Protein AF-A0A9P1GRC1-F1 (afdb_monomer_lite)

Organism: NCBI:txid2562237

Radius of gyration: 24.46 Å; chains: 1; bounding box: 64×56×87 Å

Foldseek 3Di:
DDQPDDDVVLVVLLLVLVVVVPDDDDVSVVVVVVVVVVVVVVVVPDDDPDPDPDDDPDDPDDPPDAQFKWKAFVLGPFIDGAQDLAWDWDDDQWKTKTKHKYFQSPVDVVCLVVVVGRCSVPPRPDLFGMKMKIKIFTPHQDPFFKWWDWWDPDLDDADPVLVVVVVSVVVSVCVPQPDWDFDSWDHPVPDDPPDFTFTGDTIGHLLLFQFKAKAFVVGDDDRSDDCPPGGDGCSVDVVVSVVVVVVCSVPPDNRIMMMTMDGPCRSQADQQQQWGPPSDVPDTHHVVNNVCAFWMKTWIWDFPDDDPDPGPGPVRTDTPTIMTMHTNNRHHDPVVVCVNHNDDPPPPPPPPPPPPPPPPPDDDDDDDDDDDD

InterPro domains:
  IPR013897 Domain of unknown function at the cortex 1 [PF08588] (83-307)

Sequence (373 aa):
MSEKGTSPLFLTLLILVIFVVLGSSYFGLAALVLVLAYQWSSSQKGSVQTKSQQQSKASVHPQGYQDPLRWSFLPSNGVQRANTLESTKYENDLCELKCLAMHRPTHELWREASSDYPYAWHLHGRKRLWEIRVQMRLKQVPSSKLYFGIELPDCEAASTTARQMKAVLIRAIQGVIGDFYYSDGEDPAEVTPGEEVEPSTFVMPLWTFDQFVVSEVGEEPEITGDLSNVGMRRSDGLKAYVKELQKCVEHFSKDKVYTFCIWGVSQFLDCIRWEARGIFPGMAVNFSRFGLKPPLNIAIYEMPGDHPDARHLRSRKRYYLNVAMWSTLQPPEKKKLEELIGPQEVAPETRPRHTLRSMDVFACCSGLTTAYL

Secondary structure (DSSP, 8-state):
-----S-HHHHHHHHHHHHHHT--SSHHHHHHHHHHHHHHHHHHS---------------PPTT---SEEEEESS----EESS-SSPEEEE-SSEEEEEEEEE--TT-HHHHHHT-STTHHHHTTSS-SEEEEEEEEESS--SS-EEEEEEESS-----HHHHHHHHHHHHHHHHHH-S-EEE----TTTSPTTSPPPPEEEEEEGGGSSEEEEEETT-PPPTTS--TTSSEEGGG-HHHHHHHHHHHHHT--TTEEEEEEE-TTTTTEETTTTEEEEEETTEEEEGGGGT-PSPEEEEEEE--SS-S-----GGG-EEEEEEEEEETTBPPPHHHHHHHH--------------------------------

pLDDT: mean 81.52, std 21.43, range [27.11, 98.75]

Structure (mmCIF, N/CA/C/O backbone):
data_AF-A0A9P1GRC1-F1
#
_entry.id   AF-A0A9P1GRC1-F1
#
loop_
_atom_site.group_PDB
_atom_site.id
_atom_site.type_symbol
_atom_site.label_atom_id
_atom_site.label_alt_id
_atom_site.label_comp_id
_atom_site.label_asym_id
_atom_site.label_entity_id
_atom_site.label_seq_id
_atom_site.pdbx_PDB_ins_code
_atom_site.Cartn_x
_atom_site.Cartn_y
_atom_site.Cartn_z
_atom_site.occupancy
_atom_site.B_iso_or_equiv
_atom_site.auth_seq_id
_atom_site.auth_comp_id
_atom_site.auth_asym_id
_atom_site.auth_atom_id
_atom_site.pdbx_PDB_model_num
ATOM 1 N N . MET A 1 1 ? -13.440 -20.538 -18.440 1.00 33.59 1 MET A N 1
ATOM 2 C CA . MET A 1 1 ? -14.257 -19.436 -17.893 1.00 33.59 1 MET A CA 1
ATOM 3 C C . MET A 1 1 ? -13.604 -18.133 -18.313 1.00 33.59 1 MET A C 1
ATOM 5 O O . MET A 1 1 ? -12.459 -17.901 -17.961 1.00 33.59 1 MET A O 1
ATOM 9 N N . SER A 1 2 ? -14.275 -17.377 -19.181 1.00 27.11 2 SER A N 1
ATOM 10 C CA . SER A 1 2 ? -13.799 -16.099 -19.718 1.00 27.11 2 SER A CA 1
ATOM 11 C C . SER A 1 2 ? -13.900 -15.035 -18.620 1.00 27.11 2 SER A C 1
ATOM 13 O O . SER A 1 2 ? -14.997 -14.791 -18.119 1.00 27.11 2 SER A O 1
ATOM 15 N N . GLU A 1 3 ? -12.763 -14.459 -18.211 1.00 34.81 3 GLU A N 1
ATOM 16 C CA . GLU A 1 3 ? -12.713 -13.269 -17.352 1.00 34.81 3 GLU A CA 1
ATOM 17 C C . GLU A 1 3 ? -13.455 -12.138 -18.081 1.00 34.81 3 GLU A C 1
ATOM 19 O O . GLU A 1 3 ? -12.939 -11.536 -19.025 1.00 34.81 3 GLU A O 1
ATOM 24 N N . LYS A 1 4 ? -14.705 -11.870 -17.684 1.00 32.75 4 LYS A N 1
ATOM 25 C CA . LYS A 1 4 ? -15.416 -10.671 -18.127 1.00 32.75 4 LYS A CA 1
ATOM 26 C C . LYS A 1 4 ? -14.689 -9.476 -17.522 1.00 32.75 4 LYS A C 1
ATOM 28 O O . LYS A 1 4 ? -14.609 -9.333 -16.306 1.00 32.75 4 LYS A O 1
ATOM 33 N N . GLY A 1 5 ? -14.095 -8.688 -18.414 1.00 36.50 5 GLY A N 1
ATOM 34 C CA . GLY A 1 5 ? -13.235 -7.565 -18.090 1.00 36.50 5 GLY A CA 1
ATOM 35 C C . GLY A 1 5 ? -13.899 -6.535 -17.184 1.00 36.50 5 GLY A C 1
ATOM 36 O O . GLY A 1 5 ? -15.121 -6.406 -17.119 1.00 36.50 5 GLY A O 1
ATOM 37 N N . THR A 1 6 ? -13.042 -5.773 -16.510 1.00 42.09 6 THR A N 1
ATOM 38 C CA . THR A 1 6 ? -13.384 -4.532 -15.814 1.00 42.09 6 THR A CA 1
ATOM 39 C C . THR A 1 6 ? -14.417 -3.729 -16.595 1.00 42.09 6 THR A C 1
ATOM 41 O O . THR A 1 6 ? -14.238 -3.502 -17.793 1.00 42.09 6 THR A O 1
ATOM 44 N N . SER A 1 7 ? -15.473 -3.303 -15.899 1.00 38.50 7 SER A N 1
ATOM 45 C CA . SER A 1 7 ? -16.579 -2.531 -16.462 1.00 38.50 7 SER A CA 1
ATOM 46 C C . SER A 1 7 ? -16.062 -1.418 -17.390 1.00 38.50 7 SER A C 1
ATOM 48 O O . SER A 1 7 ? -15.288 -0.568 -16.930 1.00 38.50 7 SER A O 1
ATOM 50 N N . PRO A 1 8 ? -16.482 -1.381 -18.671 1.00 41.44 8 PRO A N 1
ATOM 51 C CA . PRO A 1 8 ? -16.077 -0.343 -19.618 1.00 41.44 8 PRO A CA 1
ATOM 52 C C . PRO A 1 8 ? -16.425 1.068 -19.125 1.00 41.44 8 PRO A C 1
ATOM 54 O O . PRO A 1 8 ? -15.817 2.031 -19.580 1.00 41.44 8 PRO A O 1
ATOM 57 N N . LEU A 1 9 ? -17.320 1.210 -18.142 1.00 41.19 9 LEU A N 1
ATOM 58 C CA . LEU A 1 9 ? -17.678 2.493 -17.536 1.00 41.19 9 LEU A CA 1
ATOM 59 C C . LEU A 1 9 ? -16.499 3.201 -16.856 1.00 41.19 9 LEU A C 1
ATOM 61 O O . LEU A 1 9 ? -16.417 4.415 -16.961 1.00 41.19 9 LEU A O 1
ATOM 65 N N . PHE A 1 10 ? -15.559 2.488 -16.223 1.00 42.97 10 PHE A N 1
ATOM 66 C CA . PHE A 1 10 ? -14.444 3.140 -15.513 1.00 42.97 10 PHE A CA 1
ATOM 67 C C . PHE A 1 10 ? -13.446 3.779 -16.491 1.00 42.97 10 PHE A C 1
ATOM 69 O O . PHE A 1 10 ? -13.003 4.910 -16.308 1.00 42.97 10 PHE A O 1
ATOM 76 N N . LEU A 1 11 ? -13.139 3.066 -17.578 1.00 41.91 11 LEU A N 1
ATOM 77 C CA . LEU A 1 11 ? -12.272 3.559 -18.647 1.00 41.91 11 LEU A CA 1
ATOM 78 C C . LEU A 1 11 ? -12.970 4.657 -19.460 1.00 41.91 11 LEU A C 1
ATOM 80 O O . LEU A 1 11 ? -12.342 5.646 -19.819 1.00 41.91 11 LEU A O 1
ATOM 84 N N . THR A 1 12 ? -14.279 4.519 -19.682 1.00 44.06 12 THR A N 1
ATOM 85 C CA . THR A 1 12 ? -15.101 5.534 -20.354 1.00 44.06 12 THR A CA 1
ATOM 86 C C . THR A 1 12 ? -15.181 6.816 -19.530 1.00 44.06 12 THR A C 1
ATOM 88 O O . THR A 1 12 ? -15.067 7.888 -20.108 1.00 44.06 12 THR A O 1
ATOM 91 N N . LEU A 1 13 ? -15.295 6.732 -18.199 1.00 43.66 13 LEU A N 1
ATOM 92 C CA . LEU A 1 13 ? -15.334 7.904 -17.320 1.00 43.66 13 LEU A CA 1
ATOM 93 C C . LEU A 1 13 ? -13.970 8.605 -17.238 1.00 43.66 13 LEU A C 1
ATOM 95 O O . LEU A 1 13 ? -13.913 9.826 -17.322 1.00 43.66 13 LEU A O 1
ATOM 99 N N . LEU A 1 14 ? -12.868 7.850 -17.162 1.00 43.97 14 LEU A N 1
ATOM 100 C CA . LEU A 1 14 ? -11.511 8.410 -17.194 1.00 43.97 14 LEU A CA 1
ATOM 101 C C . LEU A 1 14 ? -11.225 9.118 -18.532 1.00 43.97 14 LEU A C 1
ATOM 103 O O . LEU A 1 14 ? -10.686 10.222 -18.549 1.00 43.97 14 LEU A O 1
ATOM 107 N N . ILE A 1 15 ? -11.655 8.520 -19.649 1.00 47.81 15 ILE A N 1
ATOM 108 C CA . ILE A 1 15 ? -11.568 9.112 -20.992 1.00 47.81 15 ILE A CA 1
ATOM 109 C C . ILE A 1 15 ? -12.466 10.357 -21.102 1.00 47.81 15 ILE A C 1
ATOM 111 O O . ILE A 1 15 ? -12.021 11.374 -21.629 1.00 47.81 15 ILE A O 1
ATOM 115 N N . LEU A 1 16 ? -13.689 10.331 -20.562 1.00 44.97 16 LEU A N 1
ATOM 116 C CA . LEU A 1 16 ? -14.598 11.487 -20.542 1.00 44.97 16 LEU A CA 1
ATOM 117 C C . LEU A 1 16 ? -14.031 12.660 -19.737 1.00 44.97 16 LEU A C 1
ATOM 119 O O . LEU A 1 16 ? -14.153 13.805 -20.163 1.00 44.97 16 LEU A O 1
ATOM 123 N N . VAL A 1 17 ? -13.365 12.390 -18.614 1.00 45.34 17 VAL A N 1
ATOM 124 C CA . VAL A 1 17 ? -12.722 13.429 -17.798 1.00 45.34 17 VAL A CA 1
ATOM 125 C C . VAL A 1 17 ? -11.534 14.052 -18.539 1.00 45.34 17 VAL A C 1
ATOM 127 O O . VAL A 1 17 ? -11.388 15.272 -18.529 1.00 45.34 17 VAL A O 1
ATOM 130 N N . ILE A 1 18 ? -10.752 13.263 -19.280 1.00 46.34 18 ILE A N 1
ATOM 131 C CA . ILE A 1 18 ? -9.700 13.789 -20.166 1.00 46.34 18 ILE A CA 1
ATOM 132 C C . ILE A 1 18 ? -10.304 14.640 -21.302 1.00 46.34 18 ILE A C 1
ATOM 134 O O . ILE A 1 18 ? -9.755 15.684 -21.649 1.00 46.34 18 ILE A O 1
ATOM 138 N N . PHE A 1 19 ? -11.466 14.252 -21.840 1.00 44.72 19 PHE A N 1
ATOM 139 C CA . PHE A 1 19 ? -12.169 14.993 -22.896 1.00 44.72 19 PHE A CA 1
ATOM 140 C C . PHE A 1 19 ? -12.746 16.337 -22.443 1.00 44.72 19 PHE A C 1
ATOM 142 O O . PHE A 1 19 ? -12.691 17.307 -23.198 1.00 44.72 19 PHE A O 1
ATOM 149 N N . VAL A 1 20 ? -13.277 16.416 -21.222 1.00 44.41 20 VAL A N 1
ATOM 150 C CA . VAL A 1 20 ? -13.833 17.660 -20.660 1.00 44.41 20 VAL A CA 1
ATOM 151 C C . VAL A 1 20 ? -12.727 18.677 -20.349 1.00 44.41 20 VAL A C 1
ATOM 153 O O . VAL A 1 20 ? -12.951 19.881 -20.437 1.00 44.41 20 VAL A O 1
ATOM 156 N N . VAL A 1 21 ? -11.514 18.209 -20.052 1.00 42.22 21 VAL A N 1
ATOM 157 C CA . VAL A 1 21 ? -10.364 19.056 -19.694 1.00 42.22 21 VAL A CA 1
ATOM 158 C C . VAL A 1 21 ? -9.658 19.648 -20.922 1.00 42.22 21 VAL A C 1
ATOM 160 O O . VAL A 1 21 ? -8.981 20.664 -20.798 1.00 42.22 21 VAL A O 1
ATOM 163 N N . LEU A 1 22 ? -9.837 19.066 -22.115 1.00 42.00 22 LEU A N 1
ATOM 164 C CA . LEU A 1 22 ? -9.105 19.459 -23.328 1.00 42.00 22 LEU A CA 1
ATOM 165 C C . LEU A 1 22 ? -9.873 20.350 -24.320 1.00 42.00 22 LEU A C 1
ATOM 167 O O . LEU A 1 22 ? -9.360 20.581 -25.406 1.00 42.00 22 LEU A O 1
ATOM 171 N N . GLY A 1 23 ? -11.044 20.890 -23.964 1.00 36.09 23 GLY A N 1
ATOM 172 C CA . GLY A 1 23 ? -11.668 22.014 -24.685 1.00 36.09 23 GLY A CA 1
ATOM 173 C C . GLY A 1 23 ? -11.940 21.797 -26.188 1.00 36.09 23 GLY A C 1
ATOM 174 O O . GLY A 1 23 ? -11.107 22.072 -27.039 1.00 36.09 23 GLY A O 1
ATOM 175 N N . SER A 1 24 ? -13.160 21.356 -26.509 1.00 47.81 24 SER A N 1
ATOM 176 C CA . SER A 1 24 ? -13.892 21.520 -27.783 1.00 47.81 24 SER A CA 1
ATOM 177 C C . SER A 1 24 ? -13.119 21.862 -29.078 1.00 47.81 24 SER A C 1
ATOM 179 O O . SER A 1 24 ? -12.822 23.023 -29.353 1.00 47.81 24 SER A O 1
ATOM 181 N N . SER A 1 25 ? -13.004 20.887 -29.987 1.00 45.78 25 SER A N 1
ATOM 182 C CA . SER A 1 25 ? -13.540 20.994 -31.365 1.00 45.78 25 SER A CA 1
ATOM 183 C C . SER A 1 25 ? -13.328 19.687 -32.146 1.00 45.78 25 SER A C 1
ATOM 185 O O . SER A 1 25 ? -12.204 19.302 -32.435 1.00 45.78 25 SER A O 1
ATOM 187 N N . TYR A 1 26 ? -14.437 18.999 -32.453 1.00 44.94 26 TYR A N 1
ATOM 188 C CA . TYR A 1 26 ? -14.678 17.955 -33.476 1.00 44.94 26 TYR A CA 1
ATOM 189 C C . TYR A 1 26 ? -13.739 16.734 -33.644 1.00 44.94 26 TYR A C 1
ATOM 191 O O . TYR A 1 26 ? -14.177 15.728 -34.197 1.00 44.94 26 TYR A O 1
ATOM 199 N N . PHE A 1 27 ? -12.524 16.716 -33.101 1.00 45.69 27 PHE A N 1
ATOM 200 C CA . PHE A 1 27 ? -11.619 15.561 -33.139 1.00 45.69 27 PHE A CA 1
ATOM 201 C C . PHE A 1 27 ? -11.969 14.475 -32.112 1.00 45.69 27 PHE A C 1
ATOM 203 O O . PHE A 1 27 ? -11.576 13.317 -32.265 1.00 45.69 27 PHE A O 1
ATOM 210 N N . GLY A 1 28 ? -12.741 14.820 -31.078 1.00 44.72 28 GLY A N 1
ATOM 211 C CA . GLY A 1 28 ? -13.003 13.910 -29.967 1.00 44.72 28 GLY A CA 1
ATOM 212 C C . GLY A 1 28 ? -13.907 12.729 -30.295 1.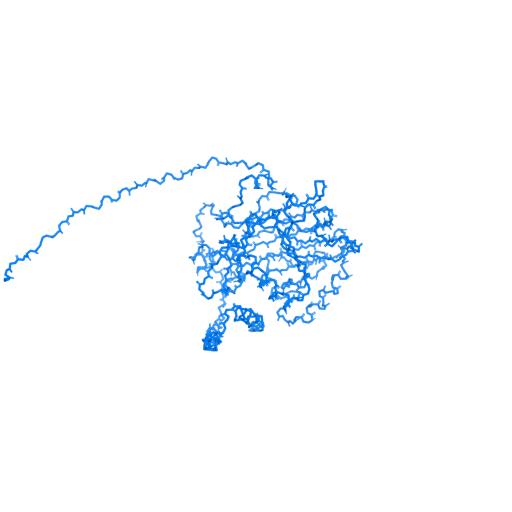00 44.72 28 GLY A C 1
ATOM 213 O O . GLY A 1 28 ? -13.677 11.635 -29.788 1.00 44.72 28 GLY A O 1
ATOM 214 N N . LEU A 1 29 ? -14.873 12.901 -31.200 1.00 40.97 29 LEU A N 1
ATOM 215 C CA . LEU A 1 29 ? -15.764 11.806 -31.585 1.00 40.97 29 LEU A CA 1
ATOM 216 C C . LEU A 1 29 ? -15.032 10.758 -32.440 1.00 40.97 29 LEU A C 1
ATOM 218 O O . LEU A 1 29 ? -15.198 9.563 -32.222 1.00 40.97 29 LEU A O 1
ATOM 222 N N . ALA A 1 30 ? -14.166 11.193 -33.363 1.00 42.44 30 ALA A N 1
ATOM 223 C CA . ALA A 1 30 ? -13.371 10.296 -34.204 1.00 42.44 30 ALA A CA 1
ATOM 224 C C . ALA A 1 30 ? -12.311 9.535 -33.390 1.00 42.44 30 ALA A C 1
ATOM 226 O O . ALA A 1 30 ? -12.144 8.330 -33.566 1.00 42.44 30 ALA A O 1
ATOM 227 N N . ALA A 1 31 ? -11.645 10.206 -32.444 1.00 49.22 31 ALA A N 1
ATOM 228 C CA . ALA A 1 31 ? -10.696 9.565 -31.537 1.00 49.22 31 ALA A CA 1
ATOM 229 C C . ALA A 1 31 ? -11.385 8.585 -30.570 1.00 49.22 31 ALA A C 1
ATOM 231 O O . ALA A 1 31 ? -10.866 7.495 -30.343 1.00 49.22 31 ALA A O 1
ATOM 232 N N . LEU A 1 32 ? -12.578 8.914 -30.058 1.00 44.00 32 LEU A N 1
ATOM 233 C CA . LEU A 1 32 ? -13.378 8.002 -29.236 1.00 44.00 32 LEU A CA 1
ATOM 234 C C . LEU A 1 32 ? -13.809 6.762 -30.034 1.00 44.00 32 LEU A C 1
ATOM 236 O O . LEU A 1 32 ? -13.670 5.647 -29.541 1.00 44.00 32 LEU A O 1
ATOM 240 N N . VAL A 1 33 ? -14.250 6.928 -31.285 1.00 48.09 33 VAL A N 1
ATOM 241 C CA . VAL A 1 33 ? -14.589 5.806 -32.179 1.00 48.09 33 VAL A CA 1
ATOM 242 C C . VAL A 1 33 ? -13.359 4.947 -32.490 1.00 48.09 33 VAL A C 1
ATOM 244 O O . VAL A 1 33 ? -13.463 3.725 -32.468 1.00 48.09 33 VAL A O 1
ATOM 247 N N . LEU A 1 34 ? -12.180 5.543 -32.696 1.00 50.88 34 LEU A N 1
ATOM 248 C CA . LEU A 1 34 ? -10.929 4.805 -32.916 1.00 50.88 34 LEU A CA 1
ATOM 249 C C . LEU A 1 34 ? -10.452 4.061 -31.662 1.00 50.88 34 LEU A C 1
ATOM 251 O O . LEU A 1 34 ? -9.992 2.926 -31.766 1.00 50.88 34 LEU A O 1
ATOM 255 N N . VAL A 1 35 ? -10.602 4.652 -30.474 1.00 56.69 35 VAL A N 1
ATOM 256 C CA . VAL A 1 35 ? -10.269 4.001 -29.197 1.00 56.69 35 VAL A CA 1
ATOM 257 C C . VAL A 1 35 ? -11.238 2.857 -28.906 1.00 56.69 35 VAL A C 1
ATOM 259 O O . VAL A 1 35 ? -10.794 1.774 -28.525 1.00 56.69 35 VAL A O 1
ATOM 262 N N . LEU A 1 36 ? -12.538 3.044 -29.150 1.00 52.00 36 LEU A N 1
ATOM 263 C CA . LEU A 1 36 ? -13.542 1.989 -29.008 1.00 52.00 36 LEU A CA 1
ATOM 264 C C . LEU A 1 36 ? -13.339 0.870 -30.047 1.00 52.00 36 LEU A C 1
ATOM 266 O O . LEU A 1 36 ? -13.402 -0.305 -29.690 1.00 52.00 36 LEU A O 1
ATOM 270 N N . ALA A 1 37 ? -12.995 1.199 -31.297 1.00 55.31 37 ALA A N 1
ATOM 271 C CA . ALA A 1 37 ? -12.668 0.220 -32.336 1.00 55.31 37 ALA A CA 1
ATOM 272 C C . ALA A 1 37 ? -11.370 -0.551 -32.030 1.00 55.31 37 ALA A C 1
ATOM 274 O O . ALA A 1 37 ? -11.307 -1.766 -32.228 1.00 55.31 37 ALA A O 1
ATOM 275 N N . TYR A 1 38 ? -10.349 0.116 -31.485 1.00 60.91 38 TYR A N 1
ATOM 276 C CA . TYR A 1 38 ? -9.101 -0.518 -31.054 1.00 60.91 38 TYR A CA 1
ATOM 277 C C . TYR A 1 38 ? -9.310 -1.435 -29.840 1.00 60.91 38 TYR A C 1
ATOM 279 O O . TYR A 1 38 ? -8.781 -2.549 -29.790 1.00 60.91 38 TYR A O 1
ATOM 287 N N . GLN A 1 39 ? -10.123 -1.011 -28.871 1.00 61.16 39 GLN A N 1
ATOM 288 C CA . GLN A 1 39 ? -10.474 -1.828 -27.709 1.00 61.16 39 GLN A CA 1
ATOM 289 C C . GLN A 1 39 ? -11.327 -3.041 -28.099 1.00 61.16 39 GLN A C 1
ATOM 291 O O . GLN A 1 39 ? -11.116 -4.132 -27.573 1.00 61.16 39 GLN A O 1
ATOM 296 N N . TRP A 1 40 ? -12.224 -2.893 -29.076 1.00 49.19 40 TRP A N 1
ATOM 297 C CA . TRP A 1 40 ? -13.020 -4.003 -29.597 1.00 49.19 40 TRP A CA 1
ATOM 298 C C . TRP A 1 40 ? -12.171 -5.000 -30.407 1.00 49.19 40 TRP A C 1
ATOM 300 O O . TRP A 1 40 ? -12.277 -6.208 -30.203 1.00 49.19 40 TRP A O 1
ATOM 310 N N . SER A 1 41 ? -11.250 -4.503 -31.240 1.00 52.91 41 SER A N 1
ATOM 311 C CA . SER A 1 41 ? -10.298 -5.315 -32.016 1.00 52.91 41 SER A CA 1
ATOM 312 C C . SER A 1 41 ? -9.297 -6.074 -31.134 1.00 52.91 41 SER A C 1
ATOM 314 O O . SER A 1 41 ? -9.039 -7.259 -31.353 1.00 52.91 41 SER A O 1
ATOM 316 N N . SER A 1 42 ? -8.770 -5.434 -30.084 1.00 49.19 42 SER A N 1
ATOM 317 C CA . SER A 1 42 ? -7.866 -6.097 -29.130 1.00 49.19 42 SER A CA 1
ATOM 318 C C . SER A 1 42 ? -8.589 -7.107 -28.233 1.00 49.19 42 SER A C 1
ATOM 320 O O . SER A 1 42 ? -7.995 -8.118 -27.871 1.00 49.19 42 SER A O 1
ATOM 322 N N . SER A 1 43 ? -9.884 -6.913 -27.952 1.00 45.59 43 SER A N 1
ATOM 323 C CA . SER A 1 43 ? -10.698 -7.879 -27.201 1.00 45.59 43 SER A CA 1
ATOM 324 C C . SER A 1 43 ? -11.016 -9.168 -27.976 1.00 45.59 43 SER A C 1
ATOM 326 O O . SER A 1 43 ? -11.401 -10.155 -27.351 1.00 45.59 43 SER A O 1
ATOM 328 N N . GLN A 1 44 ? -10.872 -9.187 -29.306 1.00 45.00 44 GLN A N 1
ATOM 329 C CA . GLN A 1 44 ? -11.091 -10.387 -30.132 1.00 45.00 44 GLN A CA 1
ATOM 330 C C . GLN A 1 44 ? -9.823 -11.233 -30.328 1.00 45.00 44 GLN A C 1
ATOM 332 O O . GLN A 1 44 ? -9.910 -12.403 -30.701 1.00 45.00 44 GLN A O 1
ATOM 337 N N . LYS A 1 45 ? -8.636 -10.687 -30.041 1.00 47.19 45 LYS A N 1
ATOM 338 C CA . LYS A 1 45 ? -7.357 -11.391 -30.188 1.00 47.19 45 LYS A CA 1
ATOM 339 C C . LYS A 1 45 ? -6.830 -11.843 -28.827 1.00 47.19 45 LYS A C 1
ATOM 341 O O . LYS A 1 45 ? -5.973 -11.186 -28.252 1.00 47.19 45 LYS A O 1
ATOM 346 N N . GLY A 1 46 ? -7.308 -12.981 -28.325 1.00 41.81 46 GLY A N 1
ATOM 347 C CA . GLY A 1 46 ? -6.585 -13.678 -27.255 1.00 41.81 46 GLY A CA 1
ATOM 348 C C . GLY A 1 46 ? -7.433 -14.478 -26.279 1.00 41.81 46 GLY A C 1
ATOM 349 O O . GLY A 1 46 ? -7.494 -14.150 -25.101 1.00 41.81 46 GLY A O 1
ATOM 350 N N . SER A 1 47 ? -8.012 -15.586 -26.738 1.00 38.97 47 SER A N 1
ATOM 351 C CA . SER A 1 47 ? -8.281 -16.731 -25.864 1.00 38.97 47 SER A CA 1
ATOM 352 C C . SER A 1 47 ? -7.582 -17.950 -26.454 1.00 38.97 47 SER A C 1
ATOM 354 O O . SER A 1 47 ? -8.191 -18.801 -27.091 1.00 38.97 47 SER A O 1
ATOM 356 N N . VAL A 1 48 ? -6.260 -17.994 -26.290 1.00 40.22 48 VAL A N 1
ATOM 357 C CA . VAL A 1 48 ? -5.502 -19.241 -26.402 1.00 40.22 48 VAL A CA 1
ATOM 358 C C . VAL A 1 48 ? -5.352 -19.748 -24.974 1.00 40.22 48 VAL A C 1
ATOM 360 O O . VAL A 1 48 ? -4.618 -19.173 -24.174 1.00 40.22 48 VAL A O 1
ATOM 363 N N . GLN A 1 49 ? -6.113 -20.785 -24.623 1.00 39.97 49 GLN A N 1
ATOM 364 C CA . GLN A 1 49 ? -5.895 -21.543 -23.394 1.00 39.97 49 GLN A CA 1
ATOM 365 C C . GLN A 1 49 ? -4.585 -22.323 -23.531 1.00 39.97 49 GLN A C 1
ATOM 367 O O . GLN A 1 49 ? -4.566 -23.468 -23.978 1.00 39.97 49 GLN A O 1
ATOM 372 N N . THR A 1 50 ? -3.478 -21.706 -23.133 1.00 39.84 50 THR A N 1
ATOM 373 C CA . THR A 1 50 ? -2.210 -22.411 -22.956 1.00 39.84 50 THR A CA 1
ATOM 374 C C . THR A 1 50 ? -2.248 -23.117 -21.604 1.00 39.84 50 THR A C 1
ATOM 376 O O . THR A 1 50 ? -2.067 -22.495 -20.560 1.00 39.84 50 THR A O 1
ATOM 379 N N . LYS A 1 51 ? -2.499 -24.431 -21.602 1.00 42.66 51 LYS A N 1
ATOM 380 C CA . LYS A 1 51 ? -2.149 -25.288 -20.462 1.00 42.66 51 LYS A CA 1
ATOM 381 C C . LYS A 1 51 ? -0.620 -25.353 -20.395 1.00 42.66 51 LYS A C 1
ATOM 383 O O . LYS A 1 51 ? -0.010 -26.136 -21.115 1.00 42.66 51 LYS A O 1
ATOM 388 N N . SER A 1 52 ? 0.007 -24.510 -19.578 1.00 43.22 52 SER A N 1
ATOM 389 C CA . SER A 1 52 ? 1.448 -24.571 -19.334 1.00 43.22 52 SER A CA 1
ATOM 390 C C . SER A 1 52 ? 1.755 -25.646 -18.291 1.00 43.22 52 SER A C 1
ATOM 392 O O . SER A 1 52 ? 1.641 -25.415 -17.088 1.00 43.22 52 SER A O 1
ATOM 394 N N . GLN A 1 53 ? 2.160 -26.827 -18.757 1.00 44.12 53 GLN A N 1
ATOM 395 C CA . GLN A 1 53 ? 3.025 -27.707 -17.975 1.00 44.12 53 GLN A CA 1
ATOM 396 C C . GLN A 1 53 ? 4.376 -27.003 -17.809 1.00 44.12 53 GLN A C 1
ATOM 398 O O . GLN A 1 53 ? 5.099 -26.758 -18.772 1.00 44.12 53 GLN A O 1
ATOM 403 N N . GLN A 1 54 ? 4.672 -26.625 -16.572 1.00 47.09 54 GLN A N 1
ATOM 404 C CA . GLN A 1 54 ? 5.858 -25.886 -16.167 1.00 47.09 54 GLN A CA 1
ATOM 405 C C . GLN A 1 54 ? 7.054 -26.852 -16.101 1.00 47.09 54 GLN A C 1
ATOM 407 O O . GLN A 1 54 ? 7.367 -27.409 -15.055 1.00 47.09 54 GLN A O 1
ATOM 412 N N . GLN A 1 55 ? 7.698 -27.104 -17.244 1.00 41.97 55 GLN A N 1
ATOM 413 C CA . GLN A 1 55 ? 9.020 -27.734 -17.287 1.00 41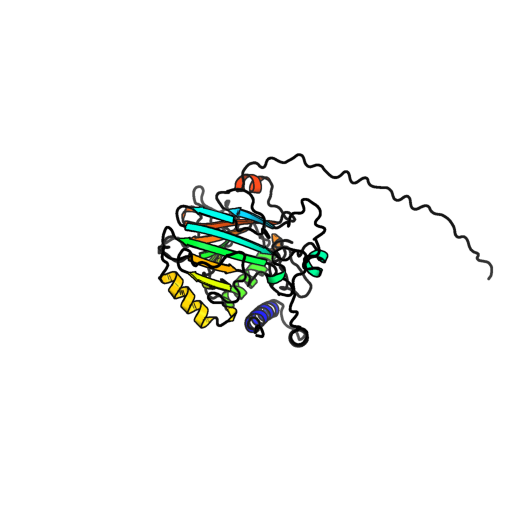.97 55 GLN A CA 1
ATOM 414 C C . GLN A 1 55 ? 10.078 -26.660 -17.018 1.00 41.97 55 GLN A C 1
ATOM 416 O O . GLN A 1 55 ? 10.256 -25.727 -17.801 1.00 41.97 55 GLN A O 1
ATOM 421 N N . SER A 1 56 ? 10.761 -26.787 -15.882 1.00 45.47 56 SER A N 1
ATOM 422 C CA . SER A 1 56 ? 11.799 -25.876 -15.409 1.00 45.47 56 SER A CA 1
ATOM 423 C C . SER A 1 56 ? 13.026 -25.905 -16.329 1.00 45.47 56 SER A C 1
ATOM 425 O O . SER A 1 56 ? 13.936 -26.717 -16.153 1.00 45.47 56 SER A O 1
ATOM 427 N N . LYS A 1 57 ? 13.093 -24.998 -17.307 1.00 50.91 57 LYS A N 1
ATOM 428 C CA . LYS A 1 57 ? 14.395 -24.555 -17.816 1.00 50.91 57 LYS A CA 1
ATOM 429 C C . LYS A 1 57 ? 15.046 -23.735 -16.708 1.00 50.91 57 LYS A C 1
ATOM 431 O O . LYS A 1 57 ? 14.450 -22.770 -16.243 1.00 50.91 57 LYS A O 1
ATOM 436 N N . ALA A 1 58 ? 16.230 -24.152 -16.266 1.00 52.47 58 ALA A N 1
ATOM 437 C CA . ALA A 1 58 ? 17.006 -23.423 -15.273 1.00 52.47 58 ALA A CA 1
ATOM 438 C C . ALA A 1 58 ? 17.228 -21.981 -15.761 1.00 52.47 58 ALA A C 1
ATOM 440 O O . ALA A 1 58 ? 17.861 -21.760 -16.795 1.00 52.47 58 ALA A O 1
ATOM 441 N N . SER A 1 59 ? 16.652 -21.018 -15.044 1.00 56.09 59 SER A N 1
ATOM 442 C CA . SER A 1 59 ? 16.810 -19.588 -15.291 1.00 56.09 59 SER A CA 1
ATOM 443 C C . SER A 1 59 ? 18.287 -19.216 -15.152 1.00 56.09 59 SER A C 1
ATOM 445 O O . SER A 1 59 ? 18.885 -19.420 -14.091 1.00 56.09 59 SER A O 1
ATOM 447 N N . VAL A 1 60 ? 18.887 -18.653 -16.203 1.00 59.81 60 VAL A N 1
ATOM 448 C CA . VAL A 1 60 ? 20.221 -18.036 -16.136 1.00 59.81 60 VAL A CA 1
ATOM 449 C C . VAL A 1 60 ? 20.053 -16.673 -15.469 1.00 59.81 60 VAL A C 1
ATOM 451 O O . VAL A 1 60 ? 20.114 -15.627 -16.109 1.00 59.81 60 VAL A O 1
ATOM 454 N N . HIS A 1 61 ? 19.754 -16.676 -14.174 1.00 60.84 61 HIS A N 1
ATOM 455 C CA . HIS A 1 61 ? 19.762 -15.450 -13.399 1.00 60.84 61 HIS A CA 1
ATOM 456 C C . HIS A 1 61 ? 21.218 -15.046 -13.159 1.00 60.84 61 HIS A C 1
ATOM 458 O O . HIS A 1 61 ? 22.001 -15.873 -12.679 1.00 60.84 61 HIS A O 1
ATOM 464 N N . PRO A 1 62 ? 21.606 -13.793 -13.453 1.00 72.31 62 PRO A N 1
ATOM 465 C CA . PRO A 1 62 ? 22.849 -13.253 -12.931 1.00 72.31 62 PRO A CA 1
ATOM 466 C C . PRO A 1 62 ? 22.827 -13.455 -11.415 1.00 72.31 62 PRO A C 1
ATOM 468 O O . PRO A 1 62 ? 21.888 -13.014 -10.744 1.00 72.31 62 PRO A O 1
ATOM 471 N N . GLN A 1 63 ? 23.809 -14.180 -10.879 1.00 76.44 63 GLN A N 1
ATOM 472 C CA . GLN A 1 63 ? 23.897 -14.393 -9.438 1.00 76.44 63 GLN A CA 1
ATOM 473 C C . GLN A 1 63 ? 23.848 -13.033 -8.729 1.00 76.44 63 GLN A C 1
ATOM 475 O O . GLN A 1 63 ? 24.620 -12.133 -9.050 1.00 76.44 63 GLN A O 1
ATOM 480 N N . GLY A 1 64 ? 22.910 -12.878 -7.792 1.00 84.19 64 GLY A N 1
ATOM 481 C CA . GLY A 1 64 ? 22.752 -11.649 -7.011 1.00 84.19 64 GLY A CA 1
ATOM 482 C C . GLY A 1 64 ? 21.822 -10.588 -7.606 1.00 84.19 64 GLY A C 1
ATOM 483 O O . GLY A 1 64 ? 21.709 -9.513 -7.021 1.00 84.19 64 GLY A O 1
ATOM 484 N N . TYR A 1 65 ? 21.128 -10.865 -8.714 1.00 87.69 65 TYR A N 1
ATOM 485 C CA . TYR A 1 65 ? 20.107 -9.951 -9.221 1.00 87.69 65 TYR A CA 1
ATOM 486 C C . TYR A 1 65 ? 19.001 -9.684 -8.185 1.00 87.69 65 TYR A C 1
ATOM 488 O O . TYR A 1 65 ? 18.519 -10.601 -7.517 1.00 87.69 65 TYR A O 1
ATOM 496 N N . GLN A 1 66 ? 18.561 -8.427 -8.082 1.00 92.38 66 GLN A N 1
ATOM 497 C CA . GLN A 1 66 ? 17.429 -8.037 -7.249 1.00 92.38 66 GLN A CA 1
ATOM 498 C C . GLN A 1 66 ? 16.503 -7.108 -8.026 1.00 92.38 66 GLN A C 1
ATOM 500 O O . GLN A 1 66 ? 16.945 -6.085 -8.547 1.00 92.38 66 GLN A O 1
ATOM 505 N N . ASP A 1 67 ? 15.207 -7.427 -8.038 1.00 95.06 67 ASP A N 1
ATOM 506 C CA . ASP A 1 67 ? 14.182 -6.511 -8.540 1.00 95.06 67 ASP A CA 1
ATOM 507 C C . ASP A 1 67 ? 14.257 -5.167 -7.791 1.00 95.06 67 ASP A C 1
ATOM 509 O O . ASP A 1 67 ? 14.688 -5.165 -6.642 1.00 95.06 67 ASP A O 1
ATOM 513 N N . PRO A 1 68 ? 13.879 -4.023 -8.384 1.00 96.81 68 PRO A N 1
ATOM 514 C CA . PRO A 1 68 ? 14.137 -2.698 -7.809 1.00 96.81 68 PRO A CA 1
ATOM 515 C C . PRO A 1 68 ? 13.112 -2.229 -6.768 1.00 96.81 68 PRO A C 1
ATOM 517 O O . PRO A 1 68 ? 13.400 -1.310 -6.006 1.00 96.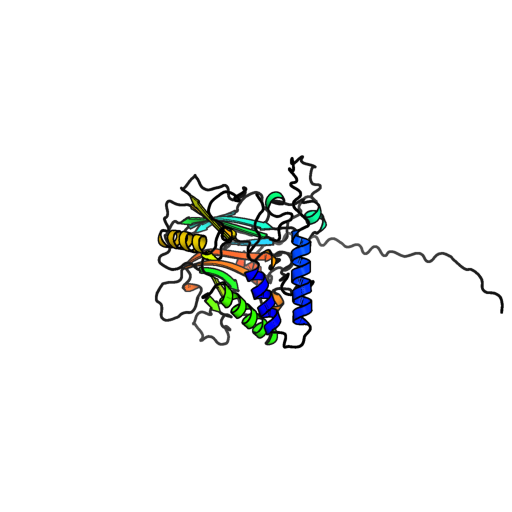81 68 PRO A O 1
ATOM 520 N N . LEU A 1 69 ? 11.916 -2.820 -6.703 1.00 97.62 69 LEU A N 1
ATOM 521 C CA . LEU A 1 69 ? 10.884 -2.369 -5.766 1.00 97.62 69 LEU A CA 1
ATOM 522 C C . LEU A 1 69 ? 11.264 -2.747 -4.323 1.00 97.62 69 LEU A C 1
ATOM 524 O O . LEU A 1 69 ? 11.535 -3.912 -4.010 1.00 97.62 69 LEU A O 1
ATOM 528 N N . ARG A 1 70 ? 11.314 -1.749 -3.444 1.00 97.75 70 ARG A N 1
ATOM 529 C CA . ARG A 1 70 ? 11.668 -1.857 -2.026 1.00 97.75 70 ARG A CA 1
ATOM 530 C C . ARG A 1 70 ? 10.542 -1.309 -1.170 1.00 97.75 70 ARG A C 1
ATOM 532 O O . ARG A 1 70 ? 9.789 -0.431 -1.597 1.00 97.75 70 ARG A O 1
ATOM 539 N N . TRP A 1 71 ? 10.448 -1.823 0.044 1.00 97.88 71 TRP A N 1
ATOM 540 C CA . TRP A 1 71 ? 9.521 -1.301 1.033 1.00 97.88 71 TRP A CA 1
ATOM 541 C C . TRP A 1 71 ? 10.005 -1.597 2.457 1.00 97.88 71 TRP A C 1
ATOM 543 O O . TRP A 1 71 ? 10.895 -2.420 2.642 1.00 97.88 71 TRP A O 1
ATOM 553 N N . SER A 1 72 ? 9.467 -0.915 3.462 1.00 97.69 72 SER A N 1
ATOM 554 C CA . SER A 1 72 ? 9.732 -1.183 4.882 1.00 97.69 72 SER A CA 1
ATOM 555 C C . SER A 1 72 ? 8.493 -0.857 5.705 1.00 97.69 72 SER A C 1
ATOM 557 O O . SER A 1 72 ? 7.765 0.073 5.358 1.00 97.69 72 SER A O 1
ATOM 559 N N . PHE A 1 73 ? 8.247 -1.600 6.783 1.00 97.56 73 PHE A N 1
ATOM 560 C CA . PHE A 1 73 ? 7.235 -1.218 7.771 1.00 97.56 73 PHE A CA 1
ATOM 561 C C . PHE A 1 73 ? 7.641 0.068 8.500 1.00 97.56 73 PHE A C 1
ATOM 563 O O . PHE A 1 73 ? 8.804 0.452 8.486 1.00 97.56 73 PHE A O 1
ATOM 570 N N . LEU A 1 74 ? 6.686 0.759 9.118 1.00 95.75 74 LEU A N 1
ATOM 571 C CA . LEU A 1 74 ? 6.940 1.928 9.955 1.00 95.75 74 LEU A CA 1
ATOM 572 C C . LEU A 1 74 ? 6.328 1.695 11.348 1.00 95.75 74 LEU A C 1
ATOM 574 O O . LEU A 1 74 ? 5.104 1.573 11.440 1.00 95.75 74 LEU A O 1
ATOM 578 N N . PRO A 1 75 ? 7.140 1.641 12.426 1.00 95.44 75 PRO A N 1
ATOM 579 C CA . PRO A 1 75 ? 8.607 1.743 12.446 1.00 95.44 75 PRO A CA 1
ATOM 580 C C . PRO A 1 75 ? 9.308 0.600 11.687 1.00 95.44 75 PRO A C 1
ATOM 582 O O . PRO A 1 75 ? 8.774 -0.504 11.574 1.00 95.44 75 PRO A O 1
ATOM 585 N N . SER A 1 76 ? 10.504 0.887 11.161 1.00 94.81 76 SER A N 1
ATOM 586 C CA . SER A 1 76 ? 11.253 -0.033 10.294 1.00 94.81 76 SER A CA 1
ATOM 587 C C . SER A 1 76 ? 11.697 -1.304 11.002 1.00 94.81 76 SER A C 1
ATOM 589 O O . SER A 1 76 ? 12.283 -1.264 12.081 1.00 94.81 76 SER A O 1
ATOM 591 N N . ASN A 1 77 ? 11.477 -2.433 10.329 1.00 93.56 77 ASN A N 1
ATOM 592 C CA . ASN A 1 77 ? 12.045 -3.741 10.655 1.00 93.56 77 ASN A CA 1
ATOM 593 C C . ASN A 1 77 ? 13.076 -4.195 9.602 1.00 93.56 77 ASN A C 1
ATOM 595 O O . ASN A 1 77 ? 13.357 -5.386 9.470 1.00 93.56 77 ASN A O 1
ATOM 599 N N . GLY A 1 78 ? 13.614 -3.244 8.835 1.00 95.25 78 GLY A N 1
ATOM 600 C CA . GLY A 1 78 ? 14.548 -3.489 7.743 1.00 95.25 78 GLY A CA 1
ATOM 601 C C . GLY A 1 78 ? 13.901 -3.417 6.361 1.00 95.25 78 GLY A C 1
ATOM 602 O O . GLY A 1 78 ? 12.682 -3.453 6.193 1.00 95.25 78 GLY A O 1
ATOM 603 N N . VAL A 1 79 ? 14.754 -3.298 5.344 1.00 96.81 79 VAL A N 1
ATOM 604 C CA . VAL A 1 79 ? 14.319 -3.150 3.954 1.00 96.81 79 VAL A CA 1
ATOM 605 C C . VAL A 1 79 ? 13.874 -4.490 3.385 1.00 96.81 79 VAL A C 1
ATOM 607 O O . VAL A 1 79 ? 14.651 -5.437 3.278 1.00 96.81 79 VAL A O 1
ATOM 610 N N . GLN A 1 80 ? 12.629 -4.527 2.940 1.00 97.44 80 GLN A N 1
ATOM 611 C CA . GLN A 1 80 ? 11.995 -5.659 2.291 1.00 97.44 80 GLN A CA 1
ATOM 612 C C . GLN A 1 80 ? 12.111 -5.551 0.768 1.00 97.44 80 GLN A C 1
ATOM 614 O O . GLN A 1 80 ? 12.181 -4.461 0.183 1.00 97.44 80 GLN A O 1
ATOM 619 N N . ARG A 1 81 ? 12.111 -6.709 0.105 1.00 97.12 81 ARG A N 1
ATOM 620 C CA . ARG A 1 81 ? 12.087 -6.820 -1.358 1.00 97.12 81 ARG A CA 1
ATOM 621 C C . ARG A 1 81 ? 10.700 -7.255 -1.809 1.00 97.12 81 ARG A C 1
ATOM 623 O O . ARG A 1 81 ? 10.031 -8.015 -1.118 1.00 97.12 81 ARG A O 1
ATOM 630 N N . ALA A 1 82 ? 10.272 -6.772 -2.966 1.00 97.00 82 ALA A N 1
ATOM 631 C CA . ALA A 1 82 ? 9.133 -7.361 -3.657 1.00 97.00 82 ALA A CA 1
ATOM 632 C C . ALA A 1 82 ? 9.558 -8.631 -4.418 1.00 97.00 82 ALA A C 1
ATOM 634 O O . ALA A 1 82 ? 10.751 -8.922 -4.530 1.00 97.00 82 ALA A O 1
ATOM 635 N N . ASN A 1 83 ? 8.582 -9.376 -4.945 1.00 96.44 83 ASN A N 1
ATOM 636 C CA . ASN A 1 83 ? 8.793 -10.616 -5.699 1.00 96.44 83 ASN A CA 1
ATOM 637 C C . ASN A 1 83 ? 9.547 -11.715 -4.923 1.00 96.44 83 ASN A C 1
ATOM 639 O O . ASN A 1 83 ? 10.131 -12.619 -5.516 1.00 96.44 83 ASN A O 1
ATOM 643 N N . THR A 1 84 ? 9.516 -11.692 -3.592 1.00 96.25 84 THR A N 1
ATOM 644 C CA . THR A 1 84 ? 10.010 -12.802 -2.771 1.00 96.25 84 THR A CA 1
ATOM 645 C C . THR A 1 84 ? 9.026 -13.969 -2.811 1.00 96.25 84 THR A C 1
ATOM 647 O O . THR A 1 84 ? 7.815 -13.766 -2.892 1.00 96.25 84 THR A O 1
ATOM 650 N N . LEU A 1 85 ? 9.528 -15.205 -2.738 1.00 96.06 85 LEU A N 1
ATOM 651 C CA . LEU A 1 85 ? 8.686 -16.411 -2.638 1.00 96.06 85 LEU A CA 1
ATOM 652 C C . LEU A 1 85 ? 8.072 -16.599 -1.242 1.00 96.06 85 LEU A C 1
ATOM 654 O O . LEU A 1 85 ? 7.259 -17.490 -1.038 1.00 96.06 85 LEU A O 1
ATOM 658 N N . GLU A 1 86 ? 8.462 -15.751 -0.296 1.00 96.69 86 GLU A N 1
ATOM 659 C CA . GLU A 1 86 ? 7.974 -15.730 1.074 1.00 96.69 86 GLU A CA 1
ATOM 660 C C . GLU A 1 86 ? 7.319 -14.377 1.353 1.00 96.69 86 GLU A C 1
ATOM 662 O O . GLU A 1 86 ? 7.776 -13.339 0.863 1.00 96.69 86 GLU A O 1
ATOM 667 N N . SER A 1 87 ? 6.257 -14.381 2.155 1.00 97.44 87 SER A N 1
ATOM 668 C CA . SER A 1 87 ? 5.650 -13.155 2.674 1.00 97.44 87 SER A CA 1
ATOM 669 C C . SER A 1 87 ? 6.456 -12.593 3.842 1.00 97.44 87 SER A C 1
ATOM 671 O O . SER A 1 87 ? 6.896 -13.353 4.708 1.00 97.44 87 SER A O 1
ATOM 673 N N . THR A 1 88 ? 6.540 -11.271 3.954 1.00 98.12 88 THR A N 1
ATOM 674 C CA . THR A 1 88 ? 7.122 -10.628 5.135 1.00 98.12 88 THR A CA 1
ATOM 675 C C . THR A 1 88 ? 6.087 -10.563 6.254 1.00 98.12 88 THR A C 1
ATOM 677 O O . THR A 1 88 ? 4.963 -10.101 6.044 1.00 98.12 88 THR A O 1
ATOM 680 N N . LYS A 1 89 ? 6.474 -11.000 7.454 1.00 98.06 89 LYS A N 1
ATOM 681 C CA . LYS A 1 89 ? 5.647 -10.914 8.663 1.00 98.06 89 LYS A CA 1
ATOM 682 C C . LYS A 1 89 ? 5.936 -9.624 9.429 1.00 98.06 89 LYS A C 1
ATOM 684 O O . LYS A 1 89 ? 7.079 -9.170 9.468 1.00 98.06 89 LYS A O 1
ATOM 689 N N . TYR A 1 90 ? 4.910 -9.063 10.049 1.00 97.88 90 TYR A N 1
ATOM 690 C CA . TYR A 1 90 ? 5.017 -7.912 10.939 1.00 97.88 90 TYR A CA 1
ATOM 691 C C . TYR A 1 90 ? 3.949 -7.991 12.020 1.00 97.88 90 TYR A C 1
ATOM 693 O O . TYR A 1 90 ? 2.898 -8.592 11.823 1.00 97.88 90 TYR A O 1
ATOM 701 N N . GLU A 1 91 ? 4.220 -7.389 13.166 1.00 98.31 91 GLU A N 1
ATOM 702 C CA . GLU A 1 91 ? 3.332 -7.431 14.314 1.00 98.31 91 GLU A CA 1
ATOM 703 C C . GLU A 1 91 ? 3.429 -6.108 15.069 1.00 98.31 91 GLU A C 1
ATOM 705 O O . GLU A 1 91 ? 4.520 -5.577 15.271 1.00 98.31 91 GLU A O 1
ATOM 710 N N . ASN A 1 92 ? 2.280 -5.575 15.478 1.00 97.62 92 ASN A N 1
ATOM 711 C CA . ASN A 1 92 ? 2.183 -4.420 16.366 1.00 97.62 92 ASN A CA 1
ATOM 712 C C . ASN A 1 92 ? 1.107 -4.665 17.437 1.00 97.62 92 ASN A C 1
ATOM 714 O O . ASN A 1 92 ? 0.583 -5.775 17.571 1.00 97.62 92 ASN A O 1
ATOM 718 N N . ASP A 1 93 ? 0.762 -3.638 18.209 1.00 98.19 93 ASP A N 1
ATOM 719 C CA . ASP A 1 93 ? -0.218 -3.747 19.299 1.00 98.19 93 ASP A CA 1
ATOM 720 C C . ASP A 1 93 ? -1.659 -3.990 18.814 1.00 98.19 93 ASP A C 1
ATOM 722 O O . ASP A 1 93 ? -2.522 -4.401 19.597 1.00 98.19 93 ASP A O 1
ATOM 726 N N . LEU A 1 94 ? -1.938 -3.731 17.533 1.00 98.50 94 LEU A N 1
ATOM 727 C CA . LEU A 1 94 ? -3.276 -3.798 16.945 1.00 98.50 94 LEU A CA 1
ATOM 728 C C . LEU A 1 94 ? -3.508 -5.086 16.156 1.00 98.50 94 LEU A C 1
ATOM 730 O O . LEU A 1 94 ? -4.636 -5.584 16.131 1.00 98.50 94 LEU A O 1
ATOM 734 N N . CYS A 1 95 ? -2.475 -5.637 15.513 1.00 98.69 95 CYS A N 1
ATOM 735 C CA . CYS A 1 95 ? -2.614 -6.792 14.631 1.00 98.69 95 CYS A CA 1
ATOM 736 C C . CYS A 1 95 ? -1.301 -7.547 14.364 1.00 98.69 95 CYS A C 1
ATOM 738 O O . CYS A 1 95 ? -0.196 -7.052 14.592 1.00 98.69 95 CYS A O 1
ATOM 740 N N . GLU A 1 96 ? -1.463 -8.762 13.847 1.00 98.69 96 GLU A N 1
ATOM 741 C CA . GLU A 1 96 ? -0.436 -9.549 13.166 1.00 98.69 96 GLU A CA 1
ATOM 742 C C . GLU A 1 96 ? -0.678 -9.457 11.653 1.00 98.69 96 GLU A C 1
ATOM 744 O O . GLU A 1 96 ? -1.819 -9.557 11.191 1.00 98.69 96 GLU A O 1
ATOM 749 N N . LEU A 1 97 ? 0.389 -9.279 10.876 1.00 98.44 97 LEU A N 1
ATOM 750 C CA . LEU A 1 97 ? 0.349 -9.081 9.432 1.00 98.44 97 LEU A CA 1
ATOM 751 C C . LEU A 1 97 ? 1.281 -10.048 8.697 1.00 98.44 97 LEU A C 1
ATOM 753 O O . LEU A 1 97 ? 2.422 -10.273 9.102 1.00 98.44 97 LEU A O 1
ATOM 757 N N . LYS A 1 98 ? 0.824 -10.532 7.540 1.00 98.56 98 LYS A N 1
ATOM 758 C CA . LYS A 1 98 ? 1.672 -11.025 6.450 1.00 98.56 98 LYS A CA 1
ATOM 759 C C . LYS A 1 98 ? 1.445 -10.137 5.230 1.00 98.56 98 LYS A C 1
ATOM 761 O O . LYS A 1 98 ? 0.305 -9.940 4.809 1.00 98.56 98 LYS A O 1
ATOM 766 N N . CYS A 1 99 ? 2.519 -9.631 4.644 1.00 98.44 99 CYS A N 1
ATOM 767 C CA . CYS A 1 99 ? 2.472 -8.784 3.459 1.00 98.44 99 CYS A CA 1
ATOM 768 C C . CYS A 1 99 ? 3.267 -9.421 2.318 1.00 98.44 99 CYS A C 1
ATOM 770 O O . CYS A 1 99 ? 4.370 -9.934 2.518 1.00 98.44 99 CYS A O 1
ATOM 772 N N . LEU A 1 100 ? 2.712 -9.357 1.111 1.00 98.44 100 LEU A N 1
ATOM 773 C CA . LEU A 1 100 ? 3.365 -9.806 -0.113 1.00 98.44 100 LEU A CA 1
ATOM 774 C C . LEU A 1 100 ? 3.181 -8.751 -1.203 1.00 98.44 100 LEU A C 1
ATOM 776 O O . LEU A 1 100 ? 2.054 -8.392 -1.541 1.00 98.44 100 LEU A O 1
ATOM 780 N N . ALA A 1 101 ? 4.288 -8.283 -1.773 1.00 98.19 101 ALA A N 1
ATOM 781 C CA . ALA A 1 101 ? 4.293 -7.392 -2.926 1.00 98.19 101 ALA A CA 1
ATOM 782 C C . ALA A 1 101 ? 4.832 -8.147 -4.144 1.00 98.19 101 ALA A C 1
ATOM 784 O O . ALA A 1 101 ? 5.965 -8.628 -4.127 1.00 98.19 101 ALA A O 1
ATOM 785 N N . MET A 1 102 ? 4.029 -8.238 -5.200 1.00 98.25 102 MET A N 1
ATOM 786 C CA . MET A 1 102 ? 4.383 -8.896 -6.458 1.00 98.25 102 MET A CA 1
ATOM 787 C C . MET A 1 102 ? 4.337 -7.888 -7.597 1.00 98.25 102 MET A C 1
ATOM 789 O O . MET A 1 102 ? 3.467 -7.017 -7.616 1.00 98.25 102 MET A O 1
ATOM 793 N N . HIS A 1 103 ? 5.217 -8.022 -8.582 1.00 98.00 103 HIS A N 1
ATOM 794 C CA . HIS A 1 103 ? 5.227 -7.149 -9.745 1.00 98.00 103 HIS A CA 1
ATOM 795 C C . HIS A 1 103 ? 5.800 -7.805 -11.003 1.00 98.00 103 HIS A C 1
ATOM 797 O O . HIS A 1 103 ? 6.637 -8.705 -10.965 1.00 98.00 103 HIS A O 1
ATOM 803 N N . ARG A 1 104 ? 5.378 -7.269 -12.144 1.00 97.75 104 ARG A N 1
ATOM 804 C CA . ARG A 1 104 ? 5.974 -7.490 -13.462 1.00 97.75 104 ARG A CA 1
ATOM 805 C C . ARG A 1 104 ? 7.306 -6.740 -13.560 1.00 97.75 104 ARG A C 1
ATOM 807 O O . ARG A 1 104 ? 7.375 -5.621 -13.059 1.00 97.75 104 ARG A O 1
ATOM 814 N N . PRO A 1 105 ? 8.370 -7.282 -14.169 1.00 97.00 105 PRO A N 1
ATOM 815 C CA . PRO A 1 105 ? 9.656 -6.594 -14.316 1.00 97.00 105 PRO A CA 1
ATOM 816 C C . PRO A 1 105 ? 9.606 -5.558 -15.453 1.00 97.00 105 PRO A C 1
ATOM 818 O O . PRO A 1 105 ? 10.237 -5.709 -16.495 1.00 97.00 105 PRO A O 1
ATOM 821 N N . THR A 1 106 ? 8.837 -4.479 -15.285 1.00 96.25 106 THR A N 1
ATOM 822 C CA . THR A 1 106 ? 8.610 -3.479 -16.348 1.00 96.25 106 THR A CA 1
ATOM 823 C C . THR A 1 106 ? 9.883 -2.744 -16.782 1.00 96.25 106 THR A C 1
ATOM 825 O O . THR A 1 106 ? 9.932 -2.165 -17.872 1.00 96.25 106 THR A O 1
ATOM 828 N N . HIS A 1 107 ? 10.928 -2.736 -15.958 1.00 95.31 107 HIS A N 1
ATOM 829 C CA . HIS A 1 107 ? 12.262 -2.221 -16.276 1.00 95.31 107 HIS A CA 1
ATOM 830 C C . HIS A 1 107 ? 13.078 -3.160 -17.178 1.00 95.31 107 HIS A C 1
ATOM 832 O O . HIS A 1 107 ? 13.989 -2.685 -17.848 1.00 95.31 107 HIS A O 1
ATOM 838 N N . GLU A 1 108 ? 12.712 -4.440 -17.284 1.00 95.00 108 GLU A N 1
ATOM 839 C CA . GLU A 1 108 ? 13.415 -5.461 -18.071 1.00 95.00 108 GLU A CA 1
ATOM 840 C C . GLU A 1 108 ? 12.464 -6.221 -18.999 1.00 95.00 108 GLU A C 1
ATOM 842 O O . GLU A 1 108 ? 11.964 -7.306 -18.697 1.00 95.00 108 GLU A O 1
ATOM 847 N N . LEU A 1 109 ? 12.255 -5.661 -20.194 1.00 94.00 109 LEU A N 1
ATOM 848 C CA . LEU A 1 109 ? 11.306 -6.191 -21.180 1.00 94.00 109 LEU A CA 1
ATOM 849 C C . LEU A 1 109 ? 11.581 -7.646 -21.586 1.00 94.00 109 LEU A C 1
ATOM 851 O O . LEU A 1 109 ? 10.650 -8.360 -21.948 1.00 94.00 109 LEU A O 1
ATOM 855 N N . TRP A 1 110 ? 12.836 -8.097 -21.527 1.00 94.31 110 TRP A N 1
ATOM 856 C CA . TRP A 1 110 ? 13.188 -9.474 -21.865 1.00 94.31 110 TRP A CA 1
ATOM 857 C C . TRP A 1 110 ? 12.660 -10.478 -20.829 1.00 94.31 110 TRP A C 1
ATOM 859 O O . TRP A 1 110 ? 12.130 -11.506 -21.242 1.00 94.31 110 TRP A O 1
ATOM 869 N N . ARG A 1 111 ? 12.720 -10.170 -19.519 1.00 94.12 111 ARG A N 1
ATOM 870 C CA . ARG A 1 111 ? 12.144 -11.017 -18.451 1.00 94.12 111 ARG A CA 1
ATOM 871 C C . ARG A 1 111 ? 10.634 -11.051 -18.531 1.00 94.12 111 ARG A C 1
ATOM 873 O O . ARG A 1 111 ? 10.017 -12.094 -18.344 1.00 94.12 111 ARG A O 1
ATOM 880 N N . GLU A 1 112 ? 10.044 -9.900 -18.833 1.00 94.31 112 GLU A N 1
ATOM 881 C CA . GLU A 1 112 ? 8.611 -9.799 -19.064 1.00 94.31 112 GLU A CA 1
ATOM 882 C C . GLU A 1 112 ? 8.181 -10.692 -20.239 1.00 94.31 112 GLU A C 1
ATOM 884 O O . GLU A 1 112 ? 7.223 -11.453 -20.117 1.00 94.31 112 GLU A O 1
ATOM 889 N N . ALA A 1 113 ? 8.916 -10.645 -21.355 1.00 95.25 113 ALA A N 1
ATOM 890 C CA . ALA A 1 113 ? 8.640 -11.454 -22.539 1.00 95.25 113 ALA A CA 1
ATOM 891 C C . ALA A 1 113 ? 8.866 -12.958 -22.306 1.00 95.25 113 ALA A C 1
ATOM 893 O O . ALA A 1 113 ? 8.106 -13.774 -22.824 1.00 95.25 113 ALA A O 1
ATOM 894 N N . SER A 1 114 ? 9.882 -13.336 -21.525 1.00 95.38 114 SER A N 1
ATOM 895 C CA . SER A 1 114 ? 10.196 -14.737 -21.220 1.00 95.38 114 SER A CA 1
ATOM 896 C C . SER A 1 114 ? 9.395 -15.320 -20.054 1.00 95.38 114 SER A C 1
ATOM 898 O O . SER A 1 114 ? 9.486 -16.523 -19.816 1.00 95.38 114 SER A O 1
ATOM 900 N N . SER A 1 115 ? 8.615 -14.503 -19.333 1.00 96.12 115 SER A N 1
ATOM 901 C CA . SER A 1 115 ? 7.979 -14.886 -18.062 1.00 96.12 115 SER A CA 1
ATOM 902 C C . SER A 1 115 ? 8.976 -15.343 -16.984 1.00 96.12 115 SER A C 1
ATOM 904 O O . SER A 1 115 ? 8.618 -16.113 -16.094 1.00 96.12 115 SER A O 1
ATOM 906 N N . ASP A 1 116 ? 10.227 -14.877 -17.049 1.00 94.19 116 ASP A N 1
ATOM 907 C CA . ASP A 1 116 ? 11.307 -15.276 -16.136 1.00 94.19 116 ASP A CA 1
ATOM 908 C C . ASP A 1 116 ? 11.362 -14.375 -14.890 1.00 94.19 116 ASP A C 1
ATOM 910 O O . ASP A 1 116 ? 12.288 -13.581 -14.673 1.00 94.19 116 ASP A O 1
ATOM 914 N N . TYR A 1 117 ? 10.295 -14.426 -14.092 1.00 95.06 117 TYR A N 1
ATOM 915 C CA . TYR A 1 117 ? 10.182 -13.686 -12.839 1.00 95.06 117 TYR A CA 1
ATOM 916 C C . TYR A 1 117 ? 9.192 -14.344 -11.862 1.00 95.06 117 TYR A C 1
ATOM 918 O O . TYR A 1 117 ? 8.275 -15.059 -12.285 1.00 95.06 117 TYR A O 1
ATOM 926 N N . PRO A 1 118 ? 9.347 -14.110 -10.544 1.00 96.50 118 PRO A N 1
ATOM 927 C CA . PRO A 1 118 ? 8.418 -14.616 -9.539 1.00 96.50 118 PRO A CA 1
ATOM 928 C C . PRO A 1 118 ? 6.975 -14.204 -9.841 1.00 96.50 118 PRO A C 1
ATOM 930 O O . PRO A 1 118 ? 6.707 -13.078 -10.251 1.00 96.50 118 PRO A O 1
ATOM 933 N N . TYR A 1 119 ? 6.036 -15.129 -9.641 1.00 97.25 119 TYR A N 1
ATOM 934 C CA . TYR A 1 119 ? 4.604 -14.903 -9.878 1.00 97.25 119 TYR A CA 1
ATOM 935 C C . TYR A 1 119 ? 4.223 -14.554 -11.327 1.00 97.25 119 TYR A C 1
ATOM 937 O O . TYR A 1 119 ? 3.128 -14.040 -11.569 1.00 97.25 119 TYR A O 1
ATOM 945 N N . ALA A 1 120 ? 5.060 -14.884 -12.319 1.00 97.69 120 ALA A N 1
ATOM 946 C CA . ALA A 1 120 ? 4.683 -14.750 -13.727 1.00 97.69 120 ALA A CA 1
ATOM 947 C C . ALA A 1 120 ? 3.380 -15.503 -14.050 1.00 97.69 120 ALA A C 1
ATOM 949 O O . ALA A 1 120 ? 2.524 -14.967 -14.746 1.00 97.69 120 ALA A O 1
ATOM 950 N N . TRP A 1 121 ? 3.149 -16.673 -13.444 1.00 97.06 121 TRP A N 1
ATOM 951 C CA . TRP A 1 121 ? 1.882 -17.416 -13.551 1.00 97.06 121 TRP A CA 1
ATOM 952 C C . TRP A 1 121 ? 0.643 -16.585 -13.153 1.00 97.06 121 TRP A C 1
ATOM 954 O O . TRP A 1 121 ? -0.452 -16.806 -13.669 1.00 97.06 121 TRP A O 1
ATOM 964 N N . HIS A 1 122 ? 0.810 -15.610 -12.253 1.00 97.12 122 HIS A N 1
ATOM 965 C CA . HIS A 1 122 ? -0.262 -14.761 -11.731 1.00 97.12 122 HIS A CA 1
ATOM 966 C C . HIS A 1 122 ? -0.409 -13.438 -12.487 1.00 97.12 122 HIS A C 1
ATOM 968 O O . HIS A 1 122 ? -1.520 -12.913 -12.617 1.00 97.12 122 HIS A O 1
ATOM 974 N N . LEU A 1 123 ? 0.704 -12.864 -12.950 1.00 97.62 123 LEU A N 1
ATOM 975 C CA . LEU A 1 123 ? 0.760 -11.504 -13.496 1.00 97.62 123 LEU A CA 1
ATOM 976 C C . LEU A 1 123 ? 0.958 -11.445 -15.016 1.00 97.62 123 LEU A C 1
ATOM 978 O O . LEU A 1 123 ? 0.519 -10.475 -15.638 1.00 97.62 123 LEU A O 1
ATOM 982 N N . HIS A 1 124 ? 1.607 -12.440 -15.622 1.00 97.06 124 HIS A N 1
ATOM 983 C CA . HIS A 1 124 ? 1.936 -12.427 -17.046 1.00 97.06 124 HIS A CA 1
ATOM 984 C C . HIS A 1 124 ? 0.676 -12.370 -17.918 1.00 97.06 124 HIS A C 1
ATOM 986 O O . HIS A 1 124 ? -0.347 -12.987 -17.619 1.00 97.06 124 HIS A O 1
ATOM 992 N N . GLY A 1 125 ? 0.734 -11.575 -18.989 1.00 94.19 125 GLY A N 1
ATOM 993 C CA . GLY A 1 125 ? -0.388 -11.361 -19.911 1.00 94.19 125 GLY A CA 1
ATOM 994 C C . GLY A 1 125 ? -1.561 -10.550 -19.341 1.00 94.19 125 GLY A C 1
ATOM 995 O O . GLY A 1 125 ? -2.478 -10.205 -20.086 1.00 94.19 125 GLY A O 1
ATOM 996 N N . ARG A 1 126 ? -1.550 -10.194 -18.048 1.00 95.38 126 ARG A N 1
ATOM 997 C CA . ARG A 1 126 ? -2.605 -9.385 -17.424 1.00 95.38 126 ARG A CA 1
ATOM 998 C C . ARG A 1 126 ? -2.286 -7.891 -17.505 1.00 95.38 126 ARG A C 1
ATOM 1000 O O . ARG A 1 126 ? -1.135 -7.474 -17.609 1.00 95.38 126 ARG A O 1
ATOM 1007 N N . LYS A 1 127 ? -3.328 -7.056 -17.413 1.00 93.62 127 LYS A N 1
ATOM 1008 C CA . LYS A 1 127 ? -3.183 -5.586 -17.410 1.00 93.62 127 LYS A CA 1
ATOM 1009 C C . LYS A 1 127 ? -2.532 -5.043 -16.133 1.00 93.62 127 LYS A C 1
ATOM 1011 O O . LYS A 1 127 ? -1.886 -4.003 -16.186 1.00 93.62 127 LYS A O 1
ATOM 1016 N N . ARG A 1 128 ? -2.704 -5.733 -15.000 1.00 95.06 128 ARG A N 1
ATOM 1017 C CA . ARG A 1 128 ? -2.104 -5.348 -13.715 1.00 95.06 128 ARG A CA 1
ATOM 1018 C C . ARG A 1 128 ? -0.577 -5.441 -13.777 1.00 95.06 128 ARG A C 1
ATOM 1020 O O . ARG A 1 128 ? -0.047 -6.441 -14.255 1.00 95.06 128 ARG A O 1
ATOM 1027 N N . LEU A 1 129 ? 0.117 -4.403 -13.307 1.00 97.25 129 LEU A N 1
ATOM 1028 C CA . LEU A 1 129 ? 1.586 -4.370 -13.247 1.00 97.25 129 LEU A CA 1
ATOM 1029 C C . LEU A 1 129 ? 2.123 -4.936 -11.937 1.00 97.25 129 LEU A C 1
ATOM 1031 O O . LEU A 1 129 ? 3.198 -5.524 -11.913 1.00 97.25 129 LEU A O 1
ATOM 1035 N N . TRP A 1 130 ? 1.363 -4.786 -10.862 1.00 98.06 130 TRP A N 1
ATOM 1036 C CA . TRP A 1 130 ? 1.698 -5.282 -9.537 1.00 98.06 130 TRP A CA 1
ATOM 1037 C C . TRP A 1 130 ? 0.435 -5.668 -8.774 1.00 98.06 130 TRP A C 1
ATOM 1039 O O . TRP A 1 130 ? -0.686 -5.328 -9.173 1.00 98.06 130 TRP A O 1
ATOM 1049 N N . GLU A 1 131 ? 0.642 -6.395 -7.685 1.00 98.19 131 GLU A N 1
ATOM 1050 C CA . GLU A 1 131 ? -0.376 -6.747 -6.709 1.00 98.19 131 GLU A CA 1
ATOM 1051 C C . GLU A 1 131 ? 0.238 -6.742 -5.308 1.00 98.19 131 GLU A C 1
ATOM 1053 O O . GLU A 1 131 ? 1.320 -7.290 -5.096 1.00 98.19 131 GLU A O 1
ATOM 1058 N N . ILE A 1 132 ? -0.460 -6.118 -4.361 1.00 98.12 132 ILE A N 1
ATOM 1059 C CA . ILE A 1 132 ? -0.117 -6.158 -2.938 1.00 98.12 132 ILE A CA 1
ATOM 1060 C C . ILE A 1 132 ? -1.180 -6.989 -2.232 1.00 98.12 132 ILE A C 1
ATOM 1062 O O . ILE A 1 132 ? -2.377 -6.758 -2.418 1.00 98.12 132 ILE A O 1
ATOM 1066 N N . ARG A 1 133 ? -0.741 -7.944 -1.415 1.00 98.50 133 ARG A N 1
ATOM 1067 C CA . ARG A 1 133 ? -1.598 -8.742 -0.541 1.00 98.50 133 ARG A CA 1
ATOM 1068 C C . ARG A 1 133 ? -1.248 -8.465 0.908 1.00 98.50 133 ARG A C 1
ATOM 1070 O O . ARG A 1 133 ? -0.072 -8.461 1.267 1.00 98.50 133 ARG A O 1
ATOM 1077 N N . VAL A 1 134 ? -2.276 -8.268 1.721 1.00 98.62 134 VAL A N 1
ATOM 1078 C CA . VAL A 1 134 ? -2.171 -8.041 3.162 1.00 98.62 134 VAL A CA 1
ATOM 1079 C C . VAL A 1 134 ? -3.085 -9.042 3.846 1.00 98.62 134 VAL A C 1
ATOM 1081 O O . VAL A 1 134 ? -4.297 -8.989 3.666 1.00 98.62 134 VAL A O 1
ATOM 1084 N N . GLN A 1 135 ? -2.512 -9.964 4.608 1.00 98.75 135 GLN A N 1
ATOM 1085 C CA . GLN A 1 135 ? -3.242 -10.906 5.446 1.00 98.75 135 GLN A CA 1
ATOM 1086 C C . GLN A 1 135 ? -3.094 -10.473 6.901 1.00 98.75 135 GLN A C 1
ATOM 1088 O O . GLN A 1 135 ? -1.979 -10.379 7.405 1.00 98.75 135 GLN A O 1
ATOM 1093 N N . MET A 1 136 ? -4.210 -10.171 7.552 1.00 98.62 136 MET A N 1
ATOM 1094 C CA . MET A 1 136 ? -4.268 -9.505 8.846 1.00 98.62 136 MET A CA 1
ATOM 1095 C C . MET A 1 136 ? -5.083 -10.316 9.845 1.00 98.62 136 MET A C 1
ATOM 1097 O O . MET A 1 136 ? -6.217 -10.701 9.560 1.00 98.62 136 MET A O 1
ATOM 1101 N N . ARG A 1 137 ? -4.533 -10.501 11.045 1.00 98.69 137 ARG A N 1
ATOM 1102 C CA . ARG A 1 137 ? -5.252 -11.001 12.217 1.00 98.69 137 ARG A CA 1
ATOM 1103 C C . ARG A 1 137 ? -5.291 -9.915 13.284 1.00 98.69 137 ARG A C 1
ATOM 1105 O O . ARG A 1 137 ? -4.256 -9.397 13.694 1.00 98.69 137 ARG A O 1
ATOM 1112 N N . LEU A 1 138 ? -6.490 -9.556 13.722 1.00 98.75 138 LEU A N 1
ATOM 1113 C CA . LEU A 1 138 ? -6.697 -8.459 14.664 1.00 98.75 138 LEU A CA 1
ATOM 1114 C C . LEU A 1 138 ? -6.409 -8.897 16.106 1.00 98.75 138 LEU A C 1
ATOM 1116 O O . LEU A 1 138 ? -6.959 -9.886 16.581 1.00 98.75 138 LEU A O 1
ATOM 1120 N N . LYS A 1 139 ? -5.607 -8.111 16.828 1.00 98.69 139 LYS A N 1
ATOM 1121 C CA . LYS A 1 139 ? -5.481 -8.175 18.296 1.00 98.69 139 LYS A CA 1
ATOM 1122 C C . LYS A 1 139 ? -6.469 -7.237 18.976 1.00 98.69 139 LYS A C 1
ATOM 1124 O O . LYS A 1 139 ? -6.957 -7.521 20.070 1.00 98.69 139 LYS A O 1
ATOM 1129 N N . GLN A 1 140 ? -6.776 -6.129 18.307 1.00 98.38 140 GLN A N 1
ATOM 1130 C CA . GLN A 1 140 ? -7.785 -5.159 18.702 1.00 98.38 140 GLN A CA 1
ATOM 1131 C C . GLN A 1 140 ? -8.722 -4.930 17.520 1.00 98.38 140 GLN A C 1
ATOM 1133 O O . GLN A 1 140 ? -8.272 -4.746 16.392 1.00 98.38 140 GLN A O 1
ATOM 1138 N N . VAL A 1 141 ? -10.028 -4.989 17.778 1.00 98.19 141 VAL A N 1
ATOM 1139 C CA . VAL A 1 141 ? -11.034 -4.655 16.766 1.00 98.19 141 VAL A CA 1
ATOM 1140 C C . VAL A 1 141 ? -11.047 -3.130 16.606 1.00 98.19 141 VAL A C 1
ATOM 1142 O O . VAL A 1 141 ? -11.055 -2.446 17.636 1.00 98.19 141 VAL A O 1
ATOM 1145 N N . PRO A 1 142 ? -11.045 -2.598 15.367 1.00 97.25 142 PRO A N 1
ATOM 1146 C CA . PRO A 1 142 ? -11.196 -1.168 15.136 1.00 97.25 142 PRO A CA 1
ATOM 1147 C C . PRO A 1 142 ? -12.421 -0.618 15.860 1.00 97.25 142 PRO A C 1
ATOM 1149 O O . PRO A 1 142 ? -13.504 -1.199 15.795 1.00 97.25 142 PRO A O 1
ATOM 1152 N N . SER A 1 143 ? -12.245 0.495 16.565 1.00 95.75 143 SER A N 1
ATOM 1153 C CA . SER A 1 143 ? -13.342 1.180 17.253 1.00 95.75 143 SER A CA 1
ATOM 1154 C C . SER A 1 143 ? -14.039 2.196 16.353 1.00 95.75 143 SER A C 1
ATOM 1156 O O . SER A 1 143 ? -15.100 2.709 16.709 1.00 95.75 143 SER A O 1
ATOM 1158 N N . SER A 1 144 ? -13.459 2.494 15.190 1.00 94.50 144 SER A N 1
ATOM 1159 C CA . SER A 1 144 ? -14.023 3.413 14.212 1.00 94.50 144 SER A CA 1
ATOM 1160 C C . SER A 1 144 ? -13.753 2.955 12.772 1.00 94.50 144 SER A C 1
ATOM 1162 O O . SER A 1 144 ? -13.317 1.834 12.497 1.00 94.50 144 SER A O 1
ATOM 1164 N N . LYS A 1 145 ? -14.062 3.834 11.814 1.00 93.12 145 LYS A N 1
ATOM 1165 C CA . LYS A 1 145 ? -13.857 3.589 10.390 1.00 93.12 145 LYS A CA 1
ATOM 1166 C C . LYS A 1 145 ? -12.368 3.440 10.065 1.00 93.12 145 LYS A C 1
ATOM 1168 O O . LYS A 1 145 ? -11.569 4.337 10.332 1.00 93.12 145 LYS A O 1
ATOM 1173 N N . LEU A 1 146 ? -12.037 2.348 9.374 1.00 95.94 146 LEU A N 1
ATOM 1174 C CA . LEU A 1 146 ? -10.732 2.175 8.745 1.00 95.94 146 LEU A CA 1
ATOM 1175 C C . LEU A 1 146 ? -10.633 2.931 7.418 1.00 95.94 146 LEU A C 1
ATOM 1177 O O . LEU A 1 146 ? -11.534 2.902 6.573 1.00 95.94 146 LEU A O 1
ATOM 1181 N N . TYR A 1 147 ? -9.474 3.543 7.231 1.00 95.62 147 TYR A N 1
ATOM 1182 C CA . TYR A 1 147 ? -9.028 4.218 6.026 1.00 95.62 147 TYR A CA 1
ATOM 1183 C C . TYR A 1 147 ? -7.895 3.416 5.398 1.00 95.62 147 TYR A C 1
ATOM 1185 O O . TYR A 1 147 ? -7.032 2.906 6.108 1.00 95.62 147 TYR A O 1
ATOM 1193 N N . PHE A 1 148 ? -7.891 3.318 4.070 1.00 95.62 148 PHE A N 1
ATOM 1194 C CA . PHE A 1 148 ? -6.799 2.722 3.307 1.00 95.62 148 PHE A CA 1
ATOM 1195 C C . PHE A 1 148 ? -6.351 3.674 2.205 1.00 95.62 148 PHE A C 1
ATOM 1197 O O . PHE A 1 148 ? -7.170 4.161 1.426 1.00 95.62 148 PHE A O 1
ATOM 1204 N N . GLY A 1 149 ? -5.052 3.918 2.094 1.00 94.56 149 GLY A N 1
ATOM 1205 C CA . GLY A 1 149 ? -4.538 4.704 0.984 1.00 94.56 149 GLY A CA 1
ATOM 1206 C C . GLY A 1 149 ? -3.074 5.053 1.120 1.00 94.56 149 GLY A C 1
AT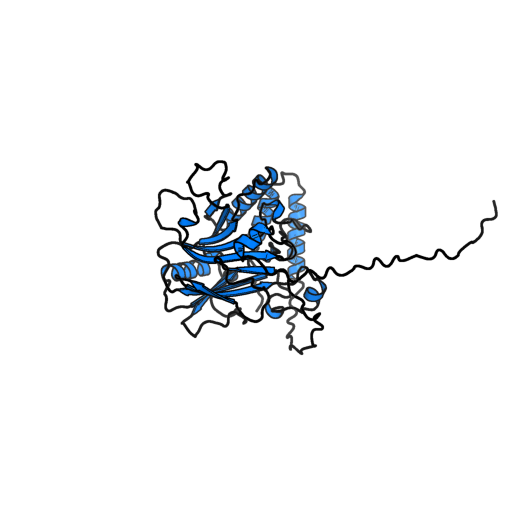OM 1207 O O . GLY A 1 149 ? -2.288 4.255 1.629 1.00 94.56 149 GLY A O 1
ATOM 1208 N N . ILE A 1 150 ? -2.727 6.230 0.608 1.00 94.25 150 ILE A N 1
ATOM 1209 C CA . ILE A 1 150 ? -1.358 6.721 0.547 1.00 94.25 150 ILE A CA 1
ATOM 1210 C C . ILE A 1 150 ? -1.184 8.005 1.348 1.00 94.25 150 ILE A C 1
ATOM 1212 O O . ILE A 1 150 ? -2.063 8.868 1.380 1.00 94.25 150 ILE A O 1
ATOM 1216 N N . GLU A 1 151 ? -0.012 8.136 1.948 1.00 94.25 151 GLU A N 1
ATOM 1217 C CA . GLU A 1 151 ? 0.424 9.316 2.678 1.00 94.25 151 GLU A CA 1
ATOM 1218 C C . GLU A 1 151 ? 1.818 9.708 2.192 1.00 94.25 151 GLU A C 1
ATOM 1220 O O . GLU A 1 151 ? 2.686 8.857 1.973 1.00 94.25 151 GLU A O 1
ATOM 1225 N N . LEU A 1 152 ? 2.036 11.005 2.009 1.00 91.62 152 LEU A N 1
ATOM 1226 C CA . LEU A 1 152 ? 3.356 11.562 1.759 1.00 91.62 152 LEU A CA 1
ATOM 1227 C C . LEU A 1 152 ? 3.833 12.198 3.052 1.00 91.62 152 LEU A C 1
ATOM 1229 O O . LEU A 1 152 ? 3.112 13.013 3.631 1.00 91.62 152 LEU A O 1
ATOM 1233 N N . PRO A 1 153 ? 5.032 11.844 3.531 1.00 83.31 153 PRO A N 1
ATOM 1234 C CA . PRO A 1 153 ? 5.482 12.380 4.795 1.00 83.31 153 PRO A CA 1
ATOM 1235 C C . PRO A 1 153 ? 5.799 13.881 4.732 1.00 83.31 153 PRO A C 1
ATOM 1237 O O . PRO A 1 153 ? 5.702 14.544 5.760 1.00 83.31 153 PRO A O 1
ATOM 1240 N N . ASP A 1 154 ? 6.111 14.408 3.550 1.00 83.50 154 ASP A N 1
ATOM 1241 C CA . ASP A 1 154 ? 6.451 15.814 3.362 1.00 83.50 154 ASP A CA 1
ATOM 1242 C C . ASP A 1 154 ? 5.434 16.456 2.421 1.00 83.50 154 ASP A C 1
ATOM 1244 O O . ASP A 1 154 ? 5.131 15.902 1.358 1.00 83.50 154 ASP A O 1
ATOM 1248 N N . CYS A 1 155 ? 4.920 17.621 2.815 1.00 76.44 155 CYS A N 1
ATOM 1249 C CA . CYS A 1 155 ? 4.169 18.482 1.916 1.00 76.44 155 CYS A CA 1
ATOM 1250 C C . CYS A 1 155 ? 5.172 19.171 0.990 1.00 76.44 155 CYS A C 1
ATOM 1252 O O . CYS A 1 155 ? 6.021 19.944 1.435 1.00 76.44 155 CYS A O 1
ATOM 1254 N N . GLU A 1 156 ? 5.107 18.866 -0.302 1.00 75.69 156 GLU A N 1
ATOM 1255 C CA . GLU A 1 156 ? 5.924 19.556 -1.290 1.00 75.69 156 GLU A CA 1
ATOM 1256 C C . GLU A 1 156 ? 5.101 20.572 -2.063 1.00 75.69 156 GLU A C 1
ATOM 1258 O O . GLU A 1 156 ? 3.987 20.298 -2.519 1.00 75.69 156 GLU A O 1
ATOM 1263 N N . ALA A 1 157 ? 5.703 21.737 -2.300 1.00 74.06 157 ALA A N 1
ATOM 1264 C CA . ALA A 1 157 ? 5.127 22.752 -3.160 1.00 74.06 157 ALA A CA 1
ATOM 1265 C C . ALA A 1 157 ? 5.003 22.224 -4.602 1.00 74.06 157 ALA A C 1
ATOM 1267 O O . ALA A 1 157 ? 5.927 22.297 -5.413 1.00 74.06 157 ALA A O 1
ATOM 1268 N N . ALA A 1 158 ? 3.825 21.706 -4.944 1.00 74.44 158 ALA A N 1
ATOM 1269 C CA . ALA A 1 158 ? 3.488 21.374 -6.320 1.00 74.44 158 ALA A CA 1
ATOM 1270 C C . ALA A 1 158 ? 3.375 22.657 -7.159 1.00 74.44 158 ALA A C 1
ATOM 1272 O O . ALA A 1 158 ? 2.827 23.663 -6.696 1.00 74.44 158 ALA A O 1
ATOM 1273 N N . SER A 1 159 ? 3.832 22.612 -8.413 1.00 81.50 159 SER A N 1
ATOM 1274 C CA . SER A 1 159 ? 3.622 23.708 -9.367 1.00 81.50 159 SER A CA 1
ATOM 1275 C C . SER A 1 159 ? 2.127 23.942 -9.622 1.00 81.50 159 SER A C 1
ATOM 1277 O O . SER A 1 159 ? 1.314 23.025 -9.489 1.00 81.50 159 SER A O 1
ATOM 1279 N N . THR A 1 160 ? 1.743 25.150 -10.045 1.00 83.31 160 THR A N 1
ATOM 1280 C CA . THR A 1 160 ? 0.338 25.490 -10.344 1.00 83.31 160 THR A CA 1
ATOM 1281 C C . THR A 1 160 ? -0.301 24.505 -11.324 1.00 83.31 160 THR A C 1
ATOM 1283 O O . THR A 1 160 ? -1.418 24.040 -11.102 1.00 83.31 160 THR A O 1
ATOM 1286 N N . THR A 1 161 ? 0.429 24.118 -12.373 1.00 79.00 161 THR A N 1
ATOM 1287 C CA . THR A 1 161 ? -0.033 23.130 -13.355 1.00 79.00 161 THR A CA 1
ATOM 1288 C C . THR A 1 161 ? -0.240 21.755 -12.720 1.00 79.00 161 THR A C 1
ATOM 1290 O O . THR A 1 161 ? -1.261 21.116 -12.967 1.00 79.00 161 THR A O 1
ATOM 1293 N N . ALA A 1 162 ? 0.684 21.307 -11.862 1.00 78.38 162 ALA A N 1
ATOM 1294 C CA . ALA A 1 162 ? 0.545 20.036 -11.154 1.00 78.38 162 ALA A CA 1
ATOM 1295 C C . ALA A 1 162 ? -0.677 20.040 -10.221 1.00 78.38 162 ALA A C 1
ATOM 1297 O O . ALA A 1 162 ? -1.440 19.075 -10.226 1.00 78.38 162 ALA A O 1
ATOM 1298 N N . ARG A 1 163 ? -0.929 21.145 -9.502 1.00 83.38 163 ARG A N 1
ATOM 1299 C CA . ARG A 1 163 ? -2.126 21.316 -8.655 1.00 83.38 163 ARG A CA 1
ATOM 1300 C C . ARG A 1 163 ? -3.419 21.244 -9.468 1.00 83.38 163 ARG A C 1
ATOM 1302 O O . ARG A 1 163 ? -4.353 20.553 -9.071 1.00 83.38 163 ARG A O 1
ATOM 1309 N N . GLN A 1 164 ? -3.469 21.894 -10.633 1.00 83.44 164 GLN A N 1
ATOM 1310 C CA . GLN A 1 164 ? -4.635 21.838 -11.524 1.00 83.44 164 GLN A CA 1
ATOM 1311 C C . GLN A 1 164 ? -4.892 20.419 -12.050 1.00 83.44 164 GLN A C 1
ATOM 1313 O O . GLN A 1 164 ? -6.021 19.932 -11.977 1.00 83.44 164 GLN A O 1
ATOM 1318 N N . MET A 1 165 ? -3.851 19.726 -12.526 1.00 76.81 165 MET A N 1
ATOM 1319 C CA . MET A 1 165 ? -3.968 18.332 -12.976 1.00 76.81 165 MET A CA 1
ATOM 1320 C C . MET A 1 165 ? -4.419 17.406 -11.841 1.00 76.81 165 MET A C 1
ATOM 1322 O O . MET A 1 165 ? -5.269 16.539 -12.050 1.00 76.81 165 MET A O 1
ATOM 1326 N N . LYS A 1 166 ? -3.891 17.613 -10.630 1.00 81.00 166 LYS A N 1
ATOM 1327 C CA . LYS A 1 166 ? -4.276 16.869 -9.429 1.00 81.00 166 LYS A CA 1
ATOM 1328 C C . LYS A 1 166 ? -5.745 17.105 -9.077 1.00 81.00 166 LYS A C 1
ATOM 1330 O O . LYS A 1 166 ? -6.474 16.136 -8.907 1.00 81.00 166 LYS A O 1
ATOM 1335 N N . ALA A 1 167 ? -6.219 18.351 -9.069 1.00 83.62 167 ALA A N 1
ATOM 1336 C CA . ALA A 1 167 ? -7.619 18.680 -8.786 1.00 83.62 167 ALA A CA 1
ATOM 1337 C C . ALA A 1 167 ? -8.598 18.014 -9.771 1.00 83.62 167 ALA A C 1
ATOM 1339 O O . ALA A 1 167 ? -9.642 17.499 -9.370 1.00 83.62 167 ALA A O 1
ATOM 1340 N N . VAL A 1 168 ? -8.246 17.979 -11.060 1.00 80.12 168 VAL A N 1
ATOM 1341 C CA . VAL A 1 168 ? -9.010 17.253 -12.086 1.00 80.12 168 VAL A CA 1
ATOM 1342 C C . VAL A 1 168 ? -9.053 15.756 -11.782 1.00 80.12 168 VAL A C 1
ATOM 1344 O O . VAL A 1 168 ? -10.128 15.156 -11.807 1.00 80.12 168 VAL A O 1
ATOM 1347 N N . LEU A 1 169 ? -7.902 15.155 -11.468 1.00 76.50 169 LEU A N 1
ATOM 1348 C CA . LEU A 1 169 ? -7.810 13.734 -11.141 1.00 76.50 169 LEU A CA 1
ATOM 1349 C C . LEU A 1 169 ? -8.632 13.388 -9.891 1.00 76.50 169 LEU A C 1
ATOM 1351 O O . LEU A 1 169 ? -9.382 12.418 -9.908 1.00 76.50 169 LEU A O 1
ATOM 1355 N N . ILE A 1 170 ? -8.550 14.204 -8.839 1.00 81.56 170 ILE A N 1
ATOM 1356 C CA . ILE A 1 170 ? -9.329 14.034 -7.607 1.00 81.56 170 ILE A CA 1
ATOM 1357 C C . ILE A 1 170 ? -10.830 14.063 -7.905 1.00 81.56 170 ILE A C 1
ATOM 1359 O O . ILE A 1 170 ? -11.538 13.147 -7.494 1.00 81.56 170 ILE A O 1
ATOM 1363 N N . ARG A 1 171 ? -11.319 15.024 -8.700 1.00 79.94 171 ARG A N 1
ATOM 1364 C CA . ARG A 1 171 ? -12.736 15.064 -9.112 1.00 79.94 171 ARG A CA 1
ATOM 1365 C C . ARG A 1 171 ? -13.152 13.832 -9.918 1.00 79.94 171 ARG A C 1
ATOM 1367 O O . ARG A 1 171 ? -14.252 13.320 -9.728 1.00 79.94 171 ARG A O 1
ATOM 1374 N N . ALA A 1 172 ? -12.276 13.336 -10.793 1.00 74.81 172 ALA A N 1
ATOM 1375 C CA . ALA A 1 172 ? -12.526 12.112 -11.554 1.00 74.81 172 ALA A CA 1
ATOM 1376 C C . ALA A 1 172 ? -12.703 10.904 -10.626 1.00 74.81 172 ALA A C 1
ATOM 1378 O O . ALA A 1 172 ? -13.643 10.128 -10.780 1.00 74.81 172 ALA A O 1
ATOM 1379 N N . ILE A 1 173 ? -11.813 10.773 -9.640 1.00 76.50 173 ILE A N 1
ATOM 1380 C CA . ILE A 1 173 ? -11.866 9.711 -8.637 1.00 76.50 173 ILE A CA 1
ATOM 1381 C C . ILE A 1 173 ? -13.144 9.848 -7.799 1.00 76.50 173 ILE A C 1
ATOM 1383 O O . ILE A 1 173 ? -13.807 8.838 -7.564 1.00 76.50 173 ILE A O 1
ATOM 1387 N N . GLN A 1 174 ? -13.536 11.069 -7.409 1.00 82.12 174 GLN A N 1
ATOM 1388 C CA . GLN A 1 174 ? -14.742 11.314 -6.597 1.00 82.12 174 GLN A CA 1
ATOM 1389 C C . GLN A 1 174 ? -15.996 10.860 -7.338 1.00 82.12 174 GLN A C 1
ATOM 1391 O O . GLN A 1 174 ? -16.866 10.223 -6.755 1.00 82.12 174 GLN A O 1
ATOM 1396 N N . GLY A 1 175 ? -16.054 11.087 -8.653 1.00 75.31 175 GLY A N 1
ATOM 1397 C CA . GLY A 1 175 ? -17.161 10.620 -9.486 1.00 75.31 175 GLY A CA 1
ATOM 1398 C C . GLY A 1 175 ? -17.321 9.096 -9.535 1.00 75.31 175 GLY A C 1
ATOM 1399 O O . GLY A 1 175 ? -18.410 8.619 -9.846 1.00 75.31 175 GLY A O 1
ATOM 1400 N N . VAL A 1 176 ? -16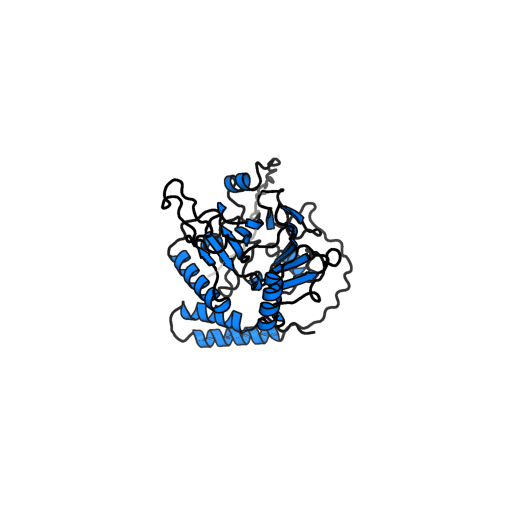.271 8.324 -9.229 1.00 74.75 176 VAL A N 1
ATOM 1401 C CA . VAL A 1 176 ? -16.340 6.854 -9.239 1.00 74.75 176 VAL A CA 1
ATOM 1402 C C . VAL A 1 176 ? -16.453 6.251 -7.847 1.00 74.75 176 VAL A C 1
ATOM 1404 O O . VAL A 1 176 ? -17.180 5.280 -7.646 1.00 74.75 176 VAL A O 1
ATOM 1407 N N . ILE A 1 177 ? -15.678 6.782 -6.907 1.00 76.25 177 ILE A N 1
ATOM 1408 C CA . ILE A 1 177 ? -15.531 6.223 -5.563 1.00 76.25 177 ILE A CA 1
ATOM 1409 C C . ILE A 1 177 ? -16.527 6.868 -4.592 1.00 76.25 177 ILE A C 1
ATOM 1411 O O . ILE A 1 177 ? -16.818 6.311 -3.539 1.00 76.25 177 ILE A O 1
ATOM 1415 N N . GLY A 1 178 ? -17.122 7.997 -4.971 1.00 84.81 178 GLY A N 1
ATOM 1416 C CA . GLY A 1 178 ? -17.882 8.827 -4.053 1.00 84.81 178 GLY A CA 1
ATOM 1417 C C . GLY A 1 178 ? -16.939 9.501 -3.065 1.00 84.81 178 GLY A C 1
ATOM 1418 O O . GLY A 1 178 ? -15.841 9.933 -3.430 1.00 84.81 178 GLY A O 1
ATOM 1419 N N . ASP A 1 179 ? -17.367 9.566 -1.811 1.00 86.19 179 ASP A N 1
ATOM 1420 C CA . ASP A 1 179 ? -16.638 10.286 -0.777 1.00 86.19 179 ASP A CA 1
ATOM 1421 C C . ASP A 1 179 ? -15.370 9.541 -0.345 1.00 86.19 179 ASP A C 1
ATOM 1423 O O . ASP A 1 179 ? -15.385 8.375 0.068 1.00 86.19 179 ASP A O 1
ATOM 1427 N N . PHE A 1 180 ? -14.255 10.261 -0.394 1.00 91.88 180 PHE A N 1
ATOM 1428 C CA . PHE A 1 180 ? -12.969 9.857 0.154 1.00 91.88 180 PHE A CA 1
ATOM 1429 C C . PHE A 1 180 ? -12.290 11.062 0.795 1.00 91.88 180 PHE A C 1
ATOM 1431 O O . PHE A 1 180 ? -12.651 12.208 0.520 1.00 91.88 180 PHE A O 1
ATOM 1438 N N . TYR A 1 181 ? -11.305 10.798 1.649 1.00 93.88 181 TYR A N 1
ATOM 1439 C CA . TYR A 1 181 ? -10.554 11.861 2.294 1.00 93.88 181 TYR A CA 1
ATOM 1440 C C . TYR A 1 181 ? -9.293 12.178 1.493 1.00 93.88 181 TYR A C 1
ATOM 1442 O O . TYR A 1 181 ? -8.543 11.281 1.090 1.00 93.88 181 TYR A O 1
ATOM 1450 N N . TYR A 1 182 ? -9.069 13.467 1.268 1.00 93.88 182 TYR A N 1
ATOM 1451 C CA . TYR A 1 182 ? -7.903 13.969 0.570 1.00 93.88 182 TYR A CA 1
ATOM 1452 C C . TYR A 1 182 ? -7.440 15.291 1.170 1.00 93.88 182 TYR A C 1
ATOM 1454 O O . TYR A 1 182 ? -8.247 16.196 1.368 1.00 93.88 182 TYR A O 1
ATOM 1462 N N . SER A 1 183 ? -6.133 15.394 1.382 1.00 92.81 183 SER A N 1
ATOM 1463 C CA . SER A 1 183 ? -5.441 16.615 1.770 1.00 92.81 183 SER A CA 1
ATOM 1464 C C . SER A 1 183 ? -4.153 16.743 0.961 1.00 92.81 183 SER A C 1
ATOM 1466 O O . SER A 1 183 ? -3.432 15.763 0.741 1.00 92.81 183 SER A O 1
ATOM 1468 N N . ASP A 1 184 ? -3.853 17.960 0.512 1.00 90.56 184 ASP A N 1
ATOM 1469 C CA . ASP A 1 184 ? -2.546 18.304 -0.052 1.00 90.56 184 ASP A CA 1
ATOM 1470 C C . ASP A 1 184 ? -1.444 18.326 1.018 1.00 90.56 184 ASP A C 1
ATOM 1472 O O . ASP A 1 184 ? -0.267 18.346 0.665 1.00 90.56 184 ASP A O 1
ATOM 1476 N N . GLY A 1 185 ? -1.809 18.210 2.297 1.00 91.94 185 GLY A N 1
ATOM 1477 C CA . GLY A 1 185 ? -0.926 18.451 3.425 1.00 91.94 185 GLY A CA 1
ATOM 1478 C C . GLY A 1 185 ? -0.799 19.943 3.707 1.00 91.94 185 GLY A C 1
ATOM 1479 O O . GLY A 1 185 ? -1.199 20.786 2.903 1.00 91.94 185 GLY A O 1
ATOM 1480 N N . GLU A 1 186 ? -0.239 20.265 4.861 1.00 92.38 186 GLU A N 1
ATOM 1481 C CA . GLU A 1 186 ? 0.018 21.640 5.281 1.00 92.38 186 GLU A CA 1
ATOM 1482 C C . GLU A 1 186 ? 1.499 21.983 5.067 1.00 92.38 186 GLU A C 1
ATOM 1484 O O . GLU A 1 186 ? 2.376 21.128 5.219 1.00 92.38 186 GLU A O 1
ATOM 1489 N N . ASP A 1 187 ? 1.792 23.227 4.681 1.00 90.25 187 ASP A N 1
ATOM 1490 C CA . ASP A 1 187 ? 3.169 23.721 4.651 1.00 90.25 187 ASP A CA 1
ATOM 1491 C C . ASP A 1 187 ? 3.626 23.973 6.100 1.00 90.25 187 ASP A C 1
ATOM 1493 O O . ASP A 1 187 ? 3.004 24.785 6.791 1.00 90.25 187 ASP A O 1
ATOM 1497 N N . PRO A 1 188 ? 4.706 23.329 6.588 1.00 89.12 188 PRO A N 1
ATOM 1498 C CA . PRO A 1 188 ? 5.216 23.566 7.937 1.00 89.12 188 PRO A CA 1
ATOM 1499 C C . PRO A 1 188 ? 5.524 25.037 8.249 1.00 89.12 188 PRO A C 1
ATOM 1501 O O . PRO A 1 188 ? 5.546 25.408 9.419 1.00 89.12 188 PRO A O 1
ATOM 1504 N N . ALA A 1 189 ? 5.782 25.871 7.234 1.00 90.75 189 ALA A N 1
ATOM 1505 C CA . ALA A 1 189 ? 6.010 27.304 7.406 1.00 90.75 189 ALA A CA 1
ATOM 1506 C C . ALA A 1 189 ? 4.717 28.110 7.640 1.00 90.75 189 ALA A C 1
ATOM 1508 O O . ALA A 1 189 ? 4.786 29.225 8.156 1.00 90.75 189 ALA A O 1
ATOM 1509 N N . GLU A 1 190 ? 3.558 27.567 7.258 1.00 90.81 190 GLU A N 1
ATOM 1510 C CA . GLU A 1 190 ? 2.241 28.200 7.418 1.00 90.81 190 GLU A CA 1
ATOM 1511 C C . GLU A 1 190 ? 1.509 27.734 8.689 1.00 90.81 190 GLU A C 1
ATOM 1513 O O . GLU A 1 190 ? 0.560 28.385 9.126 1.00 90.81 190 GLU A O 1
ATOM 1518 N N . VAL A 1 191 ? 1.952 26.632 9.303 1.00 92.25 191 VAL A N 1
ATOM 1519 C CA . VAL A 1 191 ? 1.363 26.072 10.529 1.00 92.25 191 VAL A CA 1
ATOM 1520 C C . VAL A 1 191 ? 1.883 26.799 11.775 1.00 92.25 191 VAL A C 1
ATOM 1522 O O . VAL A 1 191 ? 3.069 27.119 11.886 1.00 92.25 191 VAL A O 1
ATOM 1525 N N . THR A 1 192 ? 0.995 27.049 12.744 1.00 94.31 192 THR A N 1
ATOM 1526 C CA . THR A 1 192 ? 1.349 27.675 14.027 1.00 94.31 192 THR A CA 1
ATOM 1527 C C . THR A 1 192 ? 2.461 26.879 14.725 1.00 94.31 192 THR A C 1
ATOM 1529 O O . THR A 1 192 ? 2.327 25.663 14.885 1.00 94.31 192 THR A O 1
ATOM 1532 N N . PRO A 1 193 ? 3.542 27.524 15.209 1.00 93.75 193 PRO A N 1
ATOM 1533 C CA . PRO A 1 193 ? 4.601 26.820 15.925 1.00 93.75 193 PRO A CA 1
ATOM 1534 C C . PRO A 1 193 ? 4.063 25.990 17.099 1.00 93.75 193 PRO A C 1
ATOM 1536 O O . PRO A 1 193 ? 3.439 26.524 18.013 1.00 93.75 193 PRO A O 1
ATOM 1539 N N . GLY A 1 194 ? 4.342 24.685 17.082 1.00 91.75 194 GLY A N 1
ATOM 1540 C CA . GLY A 1 194 ? 3.887 23.728 18.096 1.00 91.75 194 GLY A CA 1
ATOM 1541 C C . GLY A 1 194 ? 2.626 22.944 17.719 1.00 91.75 194 GLY A C 1
ATOM 1542 O O . GLY A 1 194 ? 2.339 21.945 18.375 1.00 91.75 194 GLY A O 1
ATOM 1543 N N . GLU A 1 195 ? 1.912 23.337 16.663 1.00 94.56 195 GLU A N 1
ATOM 1544 C CA . GLU A 1 195 ? 0.849 22.514 16.083 1.00 94.56 195 GLU A CA 1
ATOM 1545 C C . GLU A 1 195 ? 1.429 21.430 15.165 1.00 94.56 195 GLU A C 1
ATOM 1547 O O . GLU A 1 195 ? 2.500 21.576 14.571 1.00 94.56 195 GLU A O 1
ATOM 1552 N N . GLU A 1 196 ? 0.728 20.300 15.077 1.00 94.19 196 GLU A N 1
ATOM 1553 C CA . GLU A 1 196 ? 1.119 19.205 14.196 1.00 94.19 196 GLU A CA 1
ATOM 1554 C C . GLU A 1 196 ? 0.693 19.499 12.755 1.00 94.19 196 GLU A C 1
ATOM 1556 O O . GLU A 1 196 ? -0.458 19.849 12.505 1.00 94.19 196 GLU A O 1
ATOM 1561 N N . VAL A 1 197 ? 1.623 19.302 11.821 1.00 93.88 197 VAL A N 1
ATOM 1562 C CA . VAL A 1 197 ? 1.408 19.468 10.380 1.00 93.88 197 VAL A CA 1
ATOM 1563 C C . VAL A 1 197 ? 0.688 18.245 9.815 1.00 93.88 197 VAL A C 1
ATOM 1565 O O . VAL A 1 197 ? 1.147 17.107 9.970 1.00 93.88 197 VAL A O 1
ATOM 1568 N N . GLU A 1 198 ? -0.412 18.468 9.104 1.00 95.12 198 GLU A N 1
ATOM 1569 C CA . GLU A 1 198 ? -1.071 17.413 8.345 1.00 95.12 198 GLU A CA 1
ATOM 1570 C C . GLU A 1 198 ? -0.218 16.954 7.141 1.00 95.12 198 GLU A C 1
ATOM 1572 O O . GLU A 1 198 ? 0.165 17.772 6.301 1.00 95.12 198 GLU A O 1
ATOM 1577 N N . PRO A 1 199 ? 0.062 15.643 6.988 1.00 93.81 199 PRO A N 1
ATOM 1578 C CA . PRO A 1 199 ? 0.728 15.129 5.795 1.00 93.81 199 PRO A CA 1
ATOM 1579 C C . PRO A 1 199 ? -0.212 15.119 4.586 1.00 93.81 199 PRO A C 1
ATOM 1581 O O . PRO A 1 199 ? -1.422 14.912 4.730 1.00 93.81 199 PRO A O 1
ATOM 1584 N N . SER A 1 200 ? 0.341 15.203 3.370 1.00 93.31 200 SER A N 1
ATOM 1585 C CA . SER A 1 200 ? -0.466 14.964 2.171 1.00 93.31 200 SER A CA 1
ATOM 1586 C C . SER A 1 200 ? -1.037 13.552 2.227 1.00 93.31 200 SER A C 1
ATOM 1588 O O . SER A 1 200 ? -0.306 12.568 2.338 1.00 93.31 200 SER A O 1
ATOM 1590 N N . THR A 1 201 ? -2.356 13.451 2.153 1.00 94.62 201 THR A N 1
ATOM 1591 C CA . THR A 1 201 ? -3.086 12.221 2.446 1.00 94.62 201 THR A CA 1
ATOM 1592 C C . THR A 1 201 ? -4.104 11.986 1.347 1.00 94.62 201 THR A C 1
ATOM 1594 O O . THR A 1 201 ? -4.848 12.886 0.971 1.00 94.62 201 THR A O 1
ATOM 1597 N N . PHE A 1 202 ? -4.167 10.767 0.829 1.00 93.56 202 PHE A N 1
ATOM 1598 C CA . PHE A 1 202 ? -5.237 10.320 -0.053 1.00 93.56 202 PHE A CA 1
ATOM 1599 C C . PHE A 1 202 ? -5.683 8.947 0.427 1.00 93.56 202 PHE A C 1
ATOM 1601 O O . PHE A 1 202 ? -4.962 7.963 0.259 1.00 93.56 202 PHE A O 1
ATOM 1608 N N . VAL A 1 203 ? -6.861 8.872 1.043 1.00 94.69 203 VAL A N 1
ATOM 1609 C CA . VAL A 1 203 ? -7.375 7.622 1.604 1.00 94.69 203 VAL A CA 1
ATOM 1610 C C . VAL A 1 203 ? -8.809 7.368 1.201 1.00 94.69 203 VAL A C 1
ATOM 1612 O O . VAL A 1 203 ? -9.662 8.251 1.200 1.00 94.69 203 VAL A O 1
ATOM 1615 N N . MET A 1 204 ? -9.069 6.111 0.884 1.00 91.38 204 MET A N 1
ATOM 1616 C CA . MET A 1 204 ? -10.335 5.605 0.400 1.00 91.38 204 MET A CA 1
ATOM 1617 C C . MET A 1 204 ? -10.915 4.591 1.397 1.00 91.38 204 MET A C 1
ATOM 1619 O O . MET A 1 204 ? -10.197 4.051 2.246 1.00 91.38 204 MET A O 1
ATOM 1623 N N . PRO A 1 205 ? -12.220 4.288 1.307 1.00 90.44 205 PRO A N 1
ATOM 1624 C CA . PRO A 1 205 ? -12.807 3.192 2.067 1.00 90.44 205 PRO A CA 1
ATOM 1625 C C . PRO A 1 205 ? -12.213 1.832 1.666 1.00 90.44 205 PRO A C 1
ATOM 1627 O O . PRO A 1 205 ? -11.804 1.637 0.517 1.00 90.44 205 PRO A O 1
ATOM 1630 N N . LEU A 1 206 ? -12.266 0.845 2.566 1.00 93.56 206 LEU A N 1
ATOM 1631 C CA . LEU A 1 206 ? -11.716 -0.496 2.307 1.00 93.56 206 LEU A CA 1
ATOM 1632 C C . LEU A 1 206 ? -12.368 -1.218 1.117 1.00 93.56 206 LEU A C 1
ATOM 1634 O O . LEU A 1 206 ? -11.735 -2.055 0.489 1.00 93.56 206 LEU A O 1
ATOM 1638 N N . TRP A 1 207 ? -13.594 -0.876 0.711 1.00 92.75 207 TRP A N 1
ATOM 1639 C CA . TRP A 1 207 ? -14.203 -1.492 -0.482 1.00 92.75 207 TRP A CA 1
ATOM 1640 C C . TRP A 1 207 ? -13.448 -1.196 -1.782 1.00 92.75 207 TRP A C 1
ATOM 1642 O O . TRP A 1 207 ? -13.696 -1.836 -2.802 1.00 92.75 207 TRP A O 1
ATOM 1652 N N . THR A 1 208 ? -12.476 -0.286 -1.751 1.00 90.19 208 THR A N 1
ATOM 1653 C CA . THR A 1 208 ? -11.561 -0.069 -2.870 1.00 90.19 208 THR A CA 1
ATOM 1654 C C . THR A 1 208 ? -10.551 -1.194 -3.098 1.00 90.19 208 THR A C 1
ATOM 1656 O O . THR A 1 208 ? -10.006 -1.252 -4.202 1.00 90.19 208 THR A O 1
ATOM 1659 N N . PHE A 1 209 ? -10.362 -2.119 -2.143 1.00 96.00 209 PHE A N 1
ATOM 1660 C CA . PHE A 1 209 ? -9.674 -3.391 -2.389 1.00 96.00 209 PHE A CA 1
ATOM 1661 C C . PHE A 1 209 ? -10.325 -4.148 -3.553 1.00 96.00 209 PHE A C 1
ATOM 1663 O O . PHE A 1 209 ? -11.536 -4.062 -3.773 1.00 96.00 209 PHE A O 1
ATOM 1670 N N . ASP A 1 210 ? -9.533 -4.911 -4.301 1.00 96.94 210 ASP A N 1
ATOM 1671 C CA . ASP A 1 210 ? -10.024 -5.651 -5.465 1.00 96.94 210 ASP A CA 1
ATOM 1672 C C . ASP A 1 210 ? -10.550 -7.038 -5.107 1.00 96.94 210 ASP A C 1
ATOM 1674 O O . ASP A 1 210 ? -11.412 -7.572 -5.811 1.00 96.94 210 ASP A O 1
ATOM 1678 N N . GLN A 1 211 ? -10.053 -7.605 -4.011 1.00 98.25 211 GLN A N 1
ATOM 1679 C CA . GLN A 1 211 ? -10.497 -8.875 -3.461 1.00 98.25 211 GLN A CA 1
ATOM 1680 C C . GLN A 1 211 ? -10.320 -8.887 -1.946 1.00 98.25 211 GLN A C 1
ATOM 1682 O O . GLN A 1 211 ? -9.340 -8.342 -1.430 1.00 98.25 211 GLN A O 1
ATOM 1687 N N . PHE A 1 212 ? -11.251 -9.542 -1.253 1.00 98.38 212 PHE A N 1
ATOM 1688 C CA . PHE A 1 212 ? -11.093 -9.874 0.157 1.00 98.38 212 PHE A CA 1
ATOM 1689 C C . PHE A 1 212 ? -11.474 -11.330 0.438 1.00 98.38 212 PHE A C 1
ATOM 1691 O O . PHE A 1 212 ? -12.341 -11.903 -0.225 1.00 98.38 212 PHE A O 1
ATOM 1698 N N . VAL A 1 213 ? -10.822 -11.915 1.438 1.00 98.62 213 VAL A N 1
ATOM 1699 C CA . VAL A 1 213 ? -11.097 -13.249 1.980 1.00 98.62 213 VAL A CA 1
ATOM 1700 C C . VAL A 1 213 ? -11.219 -13.123 3.494 1.00 98.62 213 VAL A C 1
ATOM 1702 O O . VAL A 1 213 ? -10.407 -12.441 4.117 1.00 98.62 213 VAL A O 1
ATOM 1705 N N . VAL A 1 214 ? -12.213 -13.791 4.072 1.00 98.50 214 VAL A N 1
ATOM 1706 C CA . VAL A 1 214 ? -12.364 -13.957 5.522 1.00 98.50 214 VAL A CA 1
ATOM 1707 C C . VAL A 1 214 ? -12.277 -15.448 5.811 1.00 98.50 214 VAL A C 1
ATOM 1709 O O . VAL A 1 214 ? -12.986 -16.224 5.173 1.00 98.50 214 VAL A O 1
ATOM 1712 N N . SER A 1 215 ? -11.414 -15.844 6.737 1.00 98.56 215 SER A N 1
ATOM 1713 C CA . SER A 1 215 ? -11.206 -17.245 7.113 1.00 98.56 215 SER A CA 1
ATOM 1714 C C . SER A 1 215 ? -11.115 -17.405 8.627 1.00 98.56 215 SER A C 1
ATOM 1716 O O . SER A 1 215 ? -10.855 -16.437 9.352 1.00 98.56 215 SER A O 1
ATOM 1718 N N . GLU A 1 216 ? -11.308 -18.633 9.105 1.00 98.44 216 GLU A N 1
ATOM 1719 C CA . GLU A 1 216 ? -10.913 -19.002 10.463 1.00 98.44 216 GLU A CA 1
ATOM 1720 C C . GLU A 1 216 ? -9.385 -18.956 10.605 1.00 98.44 216 GLU A C 1
ATOM 1722 O O . GLU A 1 216 ? -8.642 -19.046 9.621 1.00 98.44 216 GLU A O 1
ATOM 1727 N N . VAL A 1 217 ? -8.910 -18.819 11.842 1.00 98.19 217 VAL A N 1
ATOM 1728 C CA . VAL A 1 217 ? -7.478 -18.910 12.152 1.00 98.19 217 VAL A CA 1
ATOM 1729 C C . VAL A 1 217 ? -6.981 -20.329 11.864 1.00 98.19 217 VAL A C 1
ATOM 1731 O O . VAL A 1 217 ? -7.498 -21.290 12.425 1.00 98.19 217 VAL A O 1
ATOM 1734 N N . GLY A 1 218 ? -5.954 -20.455 11.023 1.00 97.94 218 GLY A N 1
ATOM 1735 C CA . GLY A 1 218 ? -5.397 -21.734 10.578 1.00 97.94 218 GLY A CA 1
ATOM 1736 C C . GLY A 1 218 ? -6.016 -22.263 9.281 1.00 97.94 218 GLY A C 1
ATOM 1737 O O . GLY A 1 218 ? -5.472 -23.196 8.694 1.00 97.94 218 GLY A O 1
ATOM 1738 N N . GLU A 1 219 ? -7.108 -21.655 8.812 1.00 98.31 219 GLU A N 1
ATOM 1739 C CA . GLU A 1 219 ? -7.755 -21.962 7.529 1.00 98.31 219 GLU A CA 1
ATOM 1740 C C . GLU A 1 219 ? -7.541 -20.847 6.495 1.00 98.31 219 GLU A C 1
ATOM 1742 O O . GLU A 1 219 ? -8.153 -20.850 5.423 1.00 98.31 219 GLU A O 1
ATOM 1747 N N . GLU A 1 220 ? -6.698 -19.856 6.801 1.00 98.00 220 GLU A N 1
ATOM 1748 C CA . GLU A 1 220 ? -6.401 -18.797 5.851 1.00 98.00 220 GLU A CA 1
ATOM 1749 C C . GLU A 1 220 ? -5.666 -19.325 4.612 1.00 98.00 220 GLU A C 1
ATOM 1751 O O . GLU A 1 220 ? -4.804 -20.202 4.717 1.00 98.00 220 GLU A O 1
ATOM 1756 N N . PRO A 1 221 ? -5.972 -18.799 3.413 1.00 97.81 221 PRO A N 1
ATOM 1757 C CA . PRO A 1 221 ? -5.260 -19.220 2.222 1.00 97.81 221 PRO A CA 1
ATOM 1758 C C . PRO A 1 221 ? -3.791 -18.800 2.308 1.00 97.81 221 PRO A C 1
ATOM 1760 O O . PRO A 1 221 ? -3.452 -17.733 2.834 1.00 97.81 221 PRO A O 1
ATOM 1763 N N . GLU A 1 222 ? -2.920 -19.618 1.724 1.00 97.75 222 GLU A N 1
ATOM 1764 C CA . GLU A 1 222 ? -1.507 -19.286 1.577 1.00 97.75 222 GLU A CA 1
ATOM 1765 C C . GLU A 1 222 ? -1.369 -18.014 0.725 1.00 97.75 222 GLU A C 1
ATOM 1767 O O . GLU A 1 222 ? -1.759 -17.982 -0.446 1.00 97.75 222 GLU A O 1
ATOM 1772 N N . ILE A 1 223 ? -0.824 -16.944 1.313 1.00 97.81 223 ILE A N 1
ATOM 1773 C CA . ILE A 1 223 ? -0.814 -15.608 0.697 1.00 97.81 223 ILE A CA 1
ATOM 1774 C C . ILE A 1 223 ? 0.038 -15.566 -0.579 1.00 97.81 223 ILE A C 1
ATOM 1776 O O . ILE A 1 223 ? -0.182 -14.708 -1.432 1.00 97.81 223 ILE A O 1
ATOM 1780 N N . THR A 1 224 ? 0.978 -16.501 -0.735 1.00 98.06 224 THR A N 1
ATOM 1781 C CA . THR A 1 224 ? 1.821 -16.671 -1.931 1.00 98.06 224 THR A CA 1
ATOM 1782 C C . THR A 1 224 ? 1.148 -17.497 -3.042 1.00 98.06 224 THR A C 1
ATOM 1784 O O . THR A 1 224 ? 1.618 -17.497 -4.180 1.00 98.06 224 THR A O 1
ATOM 1787 N N . GLY A 1 225 ? 0.026 -18.166 -2.748 1.00 97.44 225 GLY A N 1
ATOM 1788 C CA . GLY A 1 225 ? -0.683 -19.070 -3.660 1.00 97.44 225 GLY A CA 1
ATOM 1789 C C . GLY A 1 225 ? -1.658 -18.390 -4.629 1.00 97.44 225 GLY A C 1
ATOM 1790 O O . GLY A 1 225 ? -1.769 -17.165 -4.696 1.00 97.44 225 GLY A O 1
ATOM 1791 N N . ASP A 1 226 ? -2.391 -19.188 -5.410 1.00 97.56 226 ASP A N 1
ATOM 1792 C CA . ASP A 1 226 ? -3.468 -18.678 -6.267 1.00 97.56 226 ASP A CA 1
ATOM 1793 C C . ASP A 1 226 ? -4.738 -18.415 -5.449 1.00 97.56 226 ASP A C 1
ATOM 1795 O O . ASP A 1 226 ? -5.346 -19.335 -4.905 1.00 97.56 226 ASP A O 1
ATOM 1799 N N . LEU A 1 227 ? -5.158 -17.149 -5.402 1.00 97.50 227 LEU A N 1
ATOM 1800 C CA . LEU A 1 227 ? -6.371 -16.725 -4.705 1.00 97.50 227 LEU A CA 1
ATOM 1801 C C . LEU A 1 227 ? -7.582 -16.590 -5.643 1.00 97.50 227 LEU A C 1
ATOM 1803 O O . LEU A 1 227 ? -8.630 -16.109 -5.226 1.00 97.50 227 LEU A O 1
ATOM 1807 N N . SER A 1 228 ? -7.479 -16.987 -6.915 1.00 94.25 228 SER A N 1
ATOM 1808 C CA . SER A 1 228 ? -8.509 -16.729 -7.933 1.00 94.25 228 SER A CA 1
ATOM 1809 C C . SER A 1 228 ? -9.901 -17.296 -7.615 1.00 94.25 228 SER A C 1
ATOM 1811 O O . SER A 1 228 ? -10.890 -16.764 -8.126 1.00 94.25 228 SER A O 1
ATOM 1813 N N . ASN A 1 229 ? -9.977 -18.328 -6.767 1.00 95.00 229 ASN A N 1
ATOM 1814 C CA . ASN A 1 229 ? -11.205 -19.046 -6.409 1.00 95.00 229 ASN A CA 1
ATOM 1815 C C . ASN A 1 229 ? -11.585 -18.934 -4.920 1.00 95.00 229 ASN A C 1
ATOM 1817 O O . ASN A 1 229 ? -12.401 -19.722 -4.448 1.00 95.00 229 ASN A O 1
ATOM 1821 N N . VAL A 1 230 ? -11.004 -17.991 -4.171 1.00 97.06 230 VAL A N 1
ATOM 1822 C CA . VAL A 1 230 ? -11.311 -17.796 -2.742 1.00 97.06 230 VAL A CA 1
ATOM 1823 C C . VAL A 1 230 ? -11.810 -16.383 -2.450 1.00 97.06 230 VAL A C 1
ATOM 1825 O O . VAL A 1 230 ? -11.388 -15.411 -3.075 1.00 97.06 230 VAL A O 1
ATOM 1828 N N . GLY A 1 231 ? -12.704 -16.262 -1.469 1.00 97.06 231 GLY A N 1
ATOM 1829 C CA . GLY A 1 231 ? -13.299 -14.986 -1.071 1.00 97.06 231 GLY A CA 1
ATOM 1830 C C . GLY A 1 231 ? -14.153 -14.341 -2.164 1.00 97.06 231 GLY A C 1
ATOM 1831 O O . GLY A 1 231 ? -14.789 -15.023 -2.966 1.00 97.06 231 GLY A O 1
ATOM 1832 N N . MET A 1 232 ? -14.193 -13.009 -2.177 1.00 98.06 232 MET A N 1
ATOM 1833 C CA . MET A 1 232 ? -14.993 -12.224 -3.117 1.00 98.06 232 MET A CA 1
ATOM 1834 C C . MET A 1 232 ? -14.119 -11.239 -3.878 1.00 98.06 232 MET A C 1
ATOM 1836 O O . MET A 1 232 ? -13.261 -10.584 -3.290 1.00 98.06 232 MET A O 1
ATOM 1840 N N . ARG A 1 233 ? -14.379 -11.077 -5.180 1.00 97.50 233 ARG A N 1
ATOM 1841 C CA . ARG A 1 233 ? -13.721 -10.068 -6.019 1.00 97.50 233 ARG A CA 1
ATOM 1842 C C . ARG A 1 233 ? -14.678 -8.950 -6.379 1.00 97.50 233 ARG A C 1
ATOM 1844 O O . ARG A 1 233 ? -15.838 -9.180 -6.721 1.00 97.50 233 ARG A O 1
ATOM 1851 N N . ARG A 1 234 ? -14.156 -7.729 -6.412 1.00 94.50 234 ARG A N 1
ATOM 1852 C CA . ARG A 1 234 ? -14.901 -6.531 -6.805 1.00 94.50 234 ARG A CA 1
ATOM 1853 C C . ARG A 1 234 ? -15.429 -6.618 -8.240 1.00 94.50 234 ARG A C 1
ATOM 1855 O O . ARG A 1 234 ? -16.509 -6.106 -8.530 1.00 94.50 234 ARG A O 1
ATOM 1862 N N . SER A 1 235 ? -14.695 -7.296 -9.127 1.00 92.44 235 SER A N 1
ATOM 1863 C CA . SER A 1 235 ? -15.075 -7.531 -10.528 1.00 92.44 235 SER A CA 1
ATOM 1864 C C . SER A 1 235 ? -16.311 -8.412 -10.701 1.00 92.44 235 SER A C 1
ATOM 1866 O O . SER A 1 235 ? -16.975 -8.309 -11.729 1.00 92.44 235 SER A O 1
ATOM 1868 N N . ASP A 1 236 ? -16.632 -9.249 -9.712 1.00 93.75 236 ASP A N 1
ATOM 1869 C CA . ASP A 1 236 ? -17.713 -10.236 -9.819 1.00 93.75 236 ASP A CA 1
ATOM 1870 C C . ASP A 1 236 ? -19.086 -9.607 -9.499 1.00 93.75 236 ASP A C 1
ATOM 1872 O O . ASP A 1 236 ? -20.131 -10.179 -9.803 1.00 93.75 236 ASP A O 1
ATOM 1876 N N . GLY A 1 237 ? -19.094 -8.383 -8.955 1.00 94.44 237 GLY A N 1
ATOM 1877 C CA . GLY A 1 237 ? -20.294 -7.575 -8.763 1.00 94.44 237 GLY A CA 1
ATOM 1878 C C . GLY A 1 237 ? -20.130 -6.531 -7.662 1.00 94.44 237 GLY A C 1
ATOM 1879 O O . GLY A 1 237 ? -20.257 -6.849 -6.481 1.00 94.44 237 GLY A O 1
ATOM 1880 N N . LEU A 1 238 ? -19.937 -5.262 -8.044 1.00 90.88 238 LEU A N 1
ATOM 1881 C CA . LEU A 1 238 ? -19.612 -4.170 -7.114 1.00 90.88 238 LEU A CA 1
ATOM 1882 C C . LEU A 1 238 ? -20.617 -4.025 -5.960 1.00 90.88 238 LEU A C 1
ATOM 1884 O O . LEU A 1 238 ? -20.212 -3.910 -4.811 1.00 90.88 238 LEU A O 1
ATOM 1888 N N . LYS A 1 239 ? -21.926 -4.061 -6.239 1.00 95.12 239 LYS A N 1
ATOM 1889 C CA . LYS A 1 239 ? -22.958 -3.862 -5.206 1.00 95.12 239 LYS A CA 1
ATOM 1890 C C . LYS A 1 239 ? -22.934 -4.960 -4.136 1.00 95.12 239 LYS A C 1
ATOM 1892 O O . LYS A 1 239 ? -23.025 -4.654 -2.952 1.00 95.12 239 LYS A O 1
ATOM 1897 N N . ALA A 1 240 ? -22.825 -6.223 -4.553 1.00 97.25 240 ALA A N 1
ATOM 1898 C CA . ALA A 1 240 ? -22.744 -7.353 -3.628 1.00 97.25 240 ALA A CA 1
ATOM 1899 C C . ALA A 1 240 ? -21.419 -7.325 -2.856 1.00 97.25 240 ALA A C 1
ATOM 1901 O O . ALA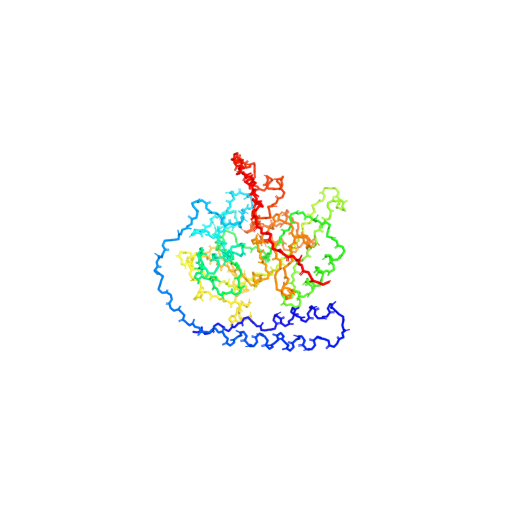 A 1 240 ? -21.421 -7.471 -1.641 1.00 97.25 240 ALA A O 1
ATOM 1902 N N . TYR A 1 241 ? -20.315 -7.040 -3.550 1.00 97.19 241 TYR A N 1
ATOM 1903 C CA . TYR A 1 241 ? -18.991 -6.902 -2.955 1.00 97.19 241 TYR A CA 1
ATOM 1904 C C . TYR A 1 241 ? -18.943 -5.833 -1.854 1.00 97.19 241 TYR A C 1
ATOM 1906 O O . TYR A 1 241 ? -18.524 -6.125 -0.739 1.00 97.19 241 TYR A O 1
ATOM 1914 N N . VAL A 1 242 ? -19.415 -4.613 -2.142 1.00 95.56 242 VAL A N 1
ATOM 1915 C CA . VAL A 1 242 ? -19.438 -3.505 -1.171 1.00 95.56 242 VAL A CA 1
ATOM 1916 C C . VAL A 1 242 ? -20.287 -3.876 0.041 1.00 95.56 242 VAL A C 1
ATOM 1918 O O . VAL A 1 242 ? -19.838 -3.681 1.165 1.00 95.56 242 VAL A O 1
ATOM 1921 N N . LYS A 1 243 ? -21.472 -4.463 -0.176 1.00 97.25 243 LYS A N 1
ATOM 1922 C CA . LYS A 1 243 ? -22.365 -4.887 0.909 1.00 97.25 243 LYS A CA 1
ATOM 1923 C C . LYS A 1 243 ? -21.717 -5.938 1.815 1.00 97.25 243 LYS A C 1
ATOM 1925 O O . LYS A 1 243 ? -21.800 -5.816 3.032 1.00 97.25 243 LYS A O 1
ATOM 1930 N N . GLU A 1 244 ? -21.102 -6.972 1.245 1.00 98.00 244 GLU A N 1
ATOM 1931 C CA . GLU A 1 244 ? -20.476 -8.033 2.044 1.00 98.00 244 GLU A CA 1
ATOM 1932 C C . GLU A 1 244 ? -19.211 -7.547 2.756 1.00 98.00 244 GLU A C 1
ATOM 1934 O O . GLU A 1 244 ? -19.008 -7.878 3.922 1.00 98.00 244 GLU A O 1
ATOM 1939 N N . LEU A 1 245 ? -18.403 -6.691 2.124 1.00 96.81 245 LEU A N 1
ATOM 1940 C CA . LEU A 1 245 ? -17.260 -6.106 2.815 1.00 96.81 245 LEU A CA 1
ATOM 1941 C C . LEU A 1 245 ? -17.692 -5.152 3.936 1.00 96.81 245 LEU A C 1
ATOM 1943 O O . LEU A 1 245 ? -17.079 -5.164 4.996 1.00 96.81 245 LEU A O 1
ATOM 1947 N N . GLN A 1 246 ? -18.741 -4.349 3.742 1.00 96.00 246 GLN A N 1
ATOM 1948 C CA . GLN A 1 246 ? -19.284 -3.495 4.805 1.00 96.00 246 GLN A CA 1
ATOM 1949 C C . GLN A 1 246 ? -19.698 -4.324 6.021 1.00 96.00 246 GLN A C 1
ATOM 1951 O O . GLN A 1 246 ? -19.245 -4.034 7.123 1.00 96.00 246 GLN A O 1
ATOM 1956 N N . LYS A 1 247 ? -20.442 -5.418 5.813 1.00 96.81 247 LYS A N 1
ATOM 1957 C CA . LYS A 1 247 ? -20.773 -6.355 6.896 1.00 96.81 247 LYS A CA 1
ATOM 1958 C C . LYS A 1 247 ? -19.525 -6.921 7.570 1.00 96.81 247 LYS A C 1
ATOM 1960 O O . LYS A 1 247 ? -19.496 -7.018 8.791 1.00 96.81 247 LYS A O 1
ATOM 1965 N N . CYS A 1 248 ? -18.510 -7.300 6.791 1.00 96.56 248 CYS A N 1
ATOM 1966 C CA . CYS A 1 248 ? -17.244 -7.800 7.326 1.00 96.56 248 CYS A CA 1
ATOM 1967 C C . CYS A 1 248 ? -16.553 -6.759 8.218 1.00 96.56 248 CYS A C 1
ATOM 1969 O O . CYS A 1 248 ? -16.052 -7.117 9.277 1.00 96.56 248 CYS A O 1
ATOM 1971 N N . VAL A 1 249 ? -16.533 -5.491 7.803 1.00 95.56 249 VAL A N 1
ATOM 1972 C CA . VAL A 1 249 ? -15.923 -4.390 8.563 1.00 95.56 249 VAL A CA 1
ATOM 1973 C C . VAL A 1 249 ? -16.714 -4.090 9.839 1.00 95.56 249 VAL A C 1
ATOM 1975 O O . VAL A 1 249 ? -16.117 -3.907 10.893 1.00 95.56 249 VAL A O 1
ATOM 1978 N N . GLU A 1 250 ? -18.047 -4.090 9.766 1.00 95.94 250 GLU A N 1
ATOM 1979 C CA . GLU A 1 250 ? -18.937 -3.907 10.924 1.00 95.94 250 GLU A CA 1
ATOM 1980 C C . GLU A 1 250 ? -18.804 -5.033 11.960 1.00 95.94 250 GLU A C 1
ATOM 1982 O O . GLU A 1 250 ? -19.016 -4.809 13.149 1.00 95.94 250 GLU A O 1
ATOM 1987 N N . HIS A 1 251 ? -18.436 -6.237 11.515 1.00 97.12 251 HIS A N 1
ATOM 1988 C CA . HIS A 1 251 ? -18.313 -7.433 12.351 1.00 97.12 251 HIS A CA 1
ATOM 1989 C C . HIS A 1 251 ? -16.875 -7.949 12.400 1.00 97.12 251 HIS A C 1
ATOM 1991 O O . HIS A 1 251 ? -16.644 -9.161 12.461 1.00 97.12 251 HIS A O 1
ATOM 1997 N N . PHE A 1 252 ? -15.895 -7.042 12.372 1.00 98.12 252 PHE A N 1
ATOM 1998 C CA . PHE A 1 252 ? -14.517 -7.438 12.597 1.00 98.12 252 PHE A CA 1
ATOM 1999 C C . PHE A 1 252 ? -14.376 -8.150 13.947 1.00 98.12 252 PHE A C 1
ATOM 2001 O O . PHE A 1 252 ? -14.818 -7.691 14.996 1.00 98.12 252 PHE A O 1
ATOM 2008 N N . SER A 1 253 ? -13.727 -9.301 13.895 1.00 98.31 253 SER A N 1
ATOM 2009 C CA . SER A 1 253 ? -13.403 -10.176 15.012 1.00 98.31 253 SER A CA 1
ATOM 2010 C C . SER A 1 253 ? -11.910 -10.504 15.037 1.00 98.31 253 SER A C 1
ATOM 2012 O O . SER A 1 253 ? -11.250 -10.551 13.994 1.00 98.31 253 SER A O 1
ATOM 2014 N N . LYS A 1 254 ? -11.407 -10.769 16.246 1.00 98.56 254 LYS A N 1
ATOM 2015 C CA . LYS A 1 254 ? -10.047 -11.251 16.537 1.00 98.56 254 LYS A CA 1
ATOM 2016 C C . LYS A 1 254 ? -9.859 -12.741 16.222 1.00 98.56 254 LYS A C 1
ATOM 2018 O O . LYS A 1 254 ? -8.731 -13.216 16.105 1.00 98.56 254 LYS A O 1
ATOM 2023 N N . ASP A 1 255 ? -10.967 -13.461 16.054 1.00 98.44 255 ASP A N 1
ATOM 2024 C CA . ASP A 1 255 ? -10.999 -14.906 15.798 1.00 98.44 255 ASP A CA 1
ATOM 2025 C C . ASP A 1 255 ? -10.987 -15.236 14.298 1.00 98.44 255 ASP A C 1
ATOM 2027 O O . ASP A 1 255 ? -11.176 -16.383 13.905 1.00 98.44 255 ASP A O 1
ATOM 2031 N N . LYS A 1 256 ? -10.780 -14.227 13.447 1.00 98.69 256 LYS A N 1
ATOM 2032 C CA . LYS A 1 256 ? -10.727 -14.359 11.989 1.00 98.69 256 LYS A CA 1
ATOM 2033 C C . LYS A 1 256 ? -9.415 -13.826 11.439 1.00 98.69 256 LYS A C 1
ATOM 2035 O O . LYS A 1 256 ? -8.751 -12.989 12.054 1.00 98.69 256 LYS A O 1
ATOM 2040 N N . VAL A 1 257 ? -9.106 -14.266 10.226 1.00 98.75 257 VAL A N 1
ATOM 2041 C CA . VAL A 1 257 ? -8.029 -13.724 9.403 1.00 98.75 257 VAL A CA 1
ATOM 2042 C C . VAL A 1 257 ? -8.637 -13.071 8.164 1.00 98.75 257 VAL A C 1
ATOM 2044 O O . VAL A 1 257 ? -9.481 -13.653 7.481 1.00 98.75 257 VAL A O 1
ATOM 2047 N N . TYR A 1 258 ? -8.203 -11.848 7.874 1.00 98.69 258 TYR A N 1
ATOM 2048 C CA . TYR A 1 258 ? -8.668 -11.051 6.742 1.00 98.69 258 TYR A CA 1
ATOM 2049 C C . TYR A 1 258 ? -7.551 -10.936 5.719 1.00 98.69 258 TYR A C 1
ATOM 2051 O O . TYR A 1 258 ? -6.498 -10.385 6.020 1.00 98.69 258 TYR A O 1
ATOM 2059 N N . THR A 1 259 ? -7.766 -11.429 4.505 1.00 98.69 259 THR A N 1
ATOM 2060 C CA . THR A 1 259 ? -6.819 -11.237 3.400 1.00 98.69 259 THR A CA 1
ATOM 2061 C C . THR A 1 259 ? -7.383 -10.219 2.427 1.00 98.69 259 THR A C 1
ATOM 2063 O O . THR A 1 259 ? -8.443 -10.447 1.855 1.00 98.69 259 THR A O 1
ATOM 2066 N N . PHE A 1 260 ? -6.668 -9.123 2.212 1.00 98.44 260 PHE A N 1
ATOM 2067 C CA . PHE A 1 260 ? -6.999 -8.079 1.252 1.00 98.44 260 PHE A CA 1
ATOM 2068 C C . PHE A 1 260 ? -5.996 -8.080 0.108 1.00 98.44 260 PHE A C 1
ATOM 2070 O O . PHE A 1 260 ? -4.794 -8.252 0.319 1.00 98.44 260 PHE A O 1
ATOM 2077 N N . CYS A 1 261 ? -6.477 -7.867 -1.112 1.00 98.44 261 CYS A N 1
ATOM 2078 C CA . CYS A 1 261 ? -5.628 -7.774 -2.290 1.00 98.44 261 CYS A CA 1
ATOM 2079 C C . CYS A 1 261 ? -5.917 -6.491 -3.072 1.00 98.44 261 CYS A C 1
ATOM 2081 O O . CYS A 1 261 ? -7.074 -6.110 -3.272 1.00 98.44 261 CYS A O 1
ATOM 2083 N N . ILE A 1 262 ? -4.848 -5.837 -3.523 1.00 96.19 262 ILE A N 1
ATOM 2084 C CA . ILE A 1 262 ? -4.888 -4.560 -4.237 1.00 96.19 262 ILE A CA 1
ATOM 2085 C C . ILE A 1 262 ? -4.120 -4.701 -5.545 1.00 96.19 262 ILE A C 1
ATOM 2087 O O . ILE A 1 262 ? -2.930 -5.015 -5.540 1.00 96.19 262 ILE A O 1
ATOM 2091 N N . TRP A 1 263 ? -4.774 -4.404 -6.660 1.00 95.94 263 TRP A N 1
ATOM 2092 C CA . TRP A 1 263 ? -4.150 -4.323 -7.983 1.00 95.94 263 TRP A CA 1
ATOM 2093 C C . TRP A 1 263 ? -4.900 -3.410 -8.967 1.00 95.94 263 TRP A C 1
ATOM 2095 O O . TRP A 1 263 ? -4.419 -3.182 -10.072 1.00 95.94 263 TRP A O 1
ATOM 2105 N N . GLY A 1 264 ? -6.081 -2.883 -8.641 1.00 89.56 264 GLY A N 1
ATOM 2106 C CA . GLY A 1 264 ? -6.965 -2.207 -9.596 1.00 89.56 264 GLY A CA 1
ATOM 2107 C C . GLY A 1 264 ? -6.340 -0.961 -10.221 1.00 89.56 264 GLY A C 1
ATOM 2108 O O . GLY A 1 264 ? -6.506 -0.705 -11.418 1.00 89.56 264 GLY A O 1
ATOM 2109 N N . VAL A 1 265 ? -5.553 -0.231 -9.428 1.00 88.56 265 VAL A N 1
ATOM 2110 C CA . VAL A 1 265 ? -4.781 0.937 -9.876 1.00 88.56 265 VAL A CA 1
ATOM 2111 C C . VAL A 1 265 ? -3.440 0.563 -10.514 1.00 88.56 265 VAL A C 1
ATOM 2113 O O . VAL A 1 265 ? -2.818 1.402 -11.160 1.00 88.56 265 VAL A O 1
ATOM 2116 N N . SER A 1 266 ? -2.991 -0.691 -10.401 1.00 92.62 266 SER A N 1
ATOM 2117 C CA . SER A 1 266 ? -1.641 -1.080 -10.824 1.00 92.62 266 SER A CA 1
ATOM 2118 C C . SER A 1 266 ? -1.430 -1.033 -12.331 1.00 92.62 266 SER A C 1
ATOM 2120 O O . SER A 1 266 ? -0.308 -0.864 -12.783 1.00 92.62 266 SER A O 1
ATOM 2122 N N . GLN A 1 267 ? -2.493 -1.117 -13.132 1.00 92.31 267 GLN A N 1
ATOM 2123 C CA . GLN A 1 267 ? -2.396 -0.933 -14.586 1.00 92.31 267 GLN A CA 1
ATOM 2124 C C . GLN A 1 267 ? -1.994 0.500 -14.987 1.00 92.31 267 GLN A C 1
ATOM 2126 O O . GLN A 1 267 ? -1.497 0.713 -16.091 1.00 92.31 267 GLN A O 1
ATOM 2131 N N . PHE A 1 268 ? -2.212 1.475 -14.096 1.00 88.88 268 PHE A N 1
ATOM 2132 C CA . PHE A 1 268 ? -1.909 2.888 -14.323 1.00 88.88 268 PHE A CA 1
ATOM 2133 C C . PHE A 1 268 ? -0.697 3.368 -13.532 1.00 88.88 268 PHE A C 1
ATOM 2135 O O . PHE A 1 268 ? -0.193 4.451 -13.807 1.00 88.88 268 PHE A O 1
ATOM 2142 N N . LEU A 1 269 ? -0.236 2.596 -12.550 1.00 92.00 269 LEU A N 1
ATOM 2143 C CA . LEU A 1 269 ? 0.836 2.987 -11.647 1.00 92.00 269 LEU A CA 1
ATOM 2144 C C . LEU A 1 269 ? 1.992 2.000 -11.785 1.00 92.00 269 LEU A C 1
ATOM 2146 O O . LEU A 1 269 ? 1.924 0.890 -11.274 1.00 92.00 269 LEU A O 1
ATOM 2150 N N . ASP A 1 270 ? 3.064 2.386 -12.463 1.00 95.94 270 ASP A N 1
ATOM 2151 C CA . ASP A 1 270 ? 4.293 1.602 -12.517 1.00 95.94 270 ASP A CA 1
ATOM 2152 C C . ASP A 1 270 ? 5.204 2.010 -11.352 1.00 95.94 270 ASP A C 1
ATOM 2154 O O . ASP A 1 270 ? 6.015 2.928 -11.464 1.00 95.94 270 ASP A O 1
ATOM 2158 N N . CYS A 1 271 ? 5.059 1.331 -10.212 1.00 95.75 271 CYS A N 1
ATOM 2159 C CA . CYS A 1 271 ? 5.847 1.607 -9.006 1.00 95.75 271 CYS A CA 1
ATOM 2160 C C . CYS A 1 271 ? 7.338 1.257 -9.153 1.00 95.75 271 CYS A C 1
ATOM 2162 O O . CYS A 1 271 ? 8.139 1.672 -8.324 1.00 95.75 271 CYS A O 1
ATOM 2164 N N . ILE A 1 272 ? 7.730 0.512 -10.191 1.00 96.69 272 ILE A N 1
ATOM 2165 C CA . ILE A 1 272 ? 9.134 0.171 -10.448 1.00 96.69 272 ILE A CA 1
ATOM 2166 C C . ILE A 1 272 ? 9.827 1.317 -11.170 1.00 96.69 272 ILE A C 1
ATOM 2168 O O . ILE A 1 272 ? 10.898 1.755 -10.756 1.00 96.69 272 ILE A O 1
ATOM 2172 N N . ARG A 1 273 ? 9.217 1.814 -12.247 1.00 96.88 273 ARG A N 1
ATOM 2173 C CA . ARG A 1 273 ? 9.744 2.958 -13.004 1.00 96.88 273 ARG A CA 1
ATOM 2174 C C . ARG A 1 273 ? 9.349 4.306 -12.408 1.00 96.88 273 ARG A C 1
ATOM 2176 O O . ARG A 1 273 ? 9.867 5.328 -12.840 1.00 96.88 273 ARG A O 1
ATOM 2183 N N . TRP A 1 274 ? 8.469 4.302 -11.407 1.00 96.00 274 TRP A N 1
ATOM 2184 C CA . TRP A 1 274 ? 7.926 5.498 -10.767 1.00 96.00 274 TRP A CA 1
ATOM 2185 C C . TRP A 1 274 ? 7.124 6.373 -11.749 1.00 96.00 274 TRP A C 1
ATOM 2187 O O . TRP A 1 274 ? 7.275 7.595 -11.812 1.00 96.00 274 TRP A O 1
ATOM 2197 N N . GLU A 1 275 ? 6.279 5.728 -12.560 1.00 94.44 275 GLU A N 1
ATOM 2198 C CA . GLU A 1 275 ? 5.554 6.340 -13.680 1.00 94.44 275 GLU A CA 1
ATOM 2199 C C . GLU A 1 275 ? 4.047 6.076 -13.624 1.00 94.44 275 GLU A C 1
ATOM 2201 O O . GLU A 1 275 ? 3.594 4.950 -13.425 1.00 94.44 275 GLU A O 1
ATOM 2206 N N . ALA A 1 276 ? 3.254 7.097 -13.937 1.00 88.75 276 ALA A N 1
ATOM 2207 C CA . ALA A 1 276 ? 1.860 6.947 -14.310 1.00 88.75 276 ALA A CA 1
ATOM 2208 C C . ALA A 1 276 ? 1.756 6.556 -15.791 1.00 88.75 276 ALA A C 1
ATOM 2210 O O . ALA A 1 276 ? 2.376 7.181 -16.656 1.00 88.75 276 ALA A O 1
ATOM 2211 N N . ARG A 1 277 ? 0.952 5.537 -16.090 1.00 87.56 277 ARG A N 1
ATOM 2212 C CA . ARG A 1 277 ? 0.759 4.951 -17.421 1.00 87.56 277 ARG A CA 1
ATOM 2213 C C . ARG A 1 277 ? -0.707 4.962 -17.815 1.00 87.56 277 ARG A C 1
ATOM 2215 O O . ARG A 1 277 ? -1.589 4.941 -16.966 1.00 87.56 277 ARG A O 1
ATOM 2222 N N . GLY A 1 278 ? -0.973 4.990 -19.118 1.00 81.75 278 GLY A N 1
ATOM 2223 C CA . GLY A 1 278 ? -2.331 4.853 -19.655 1.00 81.75 278 GLY A CA 1
ATOM 2224 C C . GLY A 1 278 ? -3.254 6.055 -19.431 1.00 81.75 278 GLY A C 1
ATOM 2225 O O . GLY A 1 278 ? -4.382 6.018 -19.910 1.00 81.75 278 GLY A O 1
ATOM 2226 N N . ILE A 1 279 ? -2.784 7.120 -18.765 1.00 73.44 279 ILE A N 1
ATOM 2227 C CA . ILE A 1 279 ? -3.507 8.399 -18.663 1.00 73.44 279 ILE A CA 1
ATOM 2228 C C . ILE A 1 279 ? -3.562 9.069 -20.039 1.00 73.44 279 ILE A C 1
ATOM 2230 O O . ILE A 1 279 ? -4.615 9.521 -20.469 1.00 73.44 279 ILE A O 1
ATOM 2234 N N . PHE A 1 280 ? -2.440 9.074 -20.762 1.00 75.31 280 PHE A N 1
ATOM 2235 C CA . PHE A 1 280 ? -2.361 9.561 -22.135 1.00 75.31 280 PHE A CA 1
ATOM 2236 C C . PHE A 1 280 ? -1.842 8.434 -23.040 1.00 75.31 280 PHE A C 1
ATOM 2238 O O . PHE A 1 280 ? -0.845 7.792 -22.689 1.00 75.31 280 PHE A O 1
ATOM 2245 N N . PRO A 1 281 ? -2.495 8.147 -24.183 1.00 78.69 281 PRO A N 1
ATOM 2246 C CA . PRO A 1 281 ? -2.060 7.087 -25.089 1.00 78.69 281 PRO A CA 1
ATOM 2247 C C . PRO A 1 281 ? -0.588 7.243 -25.492 1.00 78.69 281 PRO A C 1
ATOM 2249 O O . PRO A 1 281 ? -0.186 8.278 -26.013 1.00 78.69 281 PRO A O 1
ATOM 2252 N N . GLY A 1 282 ? 0.220 6.212 -25.233 1.00 83.38 282 GLY A N 1
ATOM 2253 C CA . GLY A 1 282 ? 1.645 6.190 -25.584 1.00 83.38 282 GLY A CA 1
ATOM 2254 C C . GLY A 1 282 ? 2.566 7.019 -24.684 1.00 83.38 282 GLY A C 1
ATOM 2255 O O . GLY A 1 282 ? 3.770 7.025 -24.922 1.00 83.38 282 GLY A O 1
ATOM 2256 N N . MET A 1 283 ? 2.049 7.682 -23.644 1.00 85.50 283 MET A N 1
ATOM 2257 C CA . MET A 1 283 ? 2.869 8.478 -22.730 1.00 85.50 283 MET A CA 1
ATOM 2258 C C . MET A 1 283 ? 2.924 7.862 -21.332 1.00 85.50 283 MET A C 1
ATOM 2260 O O . MET A 1 283 ? 1.921 7.398 -20.784 1.00 85.50 283 MET A O 1
ATOM 2264 N N . ALA A 1 284 ? 4.116 7.920 -20.745 1.00 90.25 284 ALA A N 1
ATOM 2265 C CA . ALA A 1 284 ? 4.354 7.689 -19.330 1.00 90.25 284 ALA A CA 1
ATOM 2266 C C . ALA A 1 284 ? 4.744 9.019 -18.672 1.00 90.25 284 ALA A C 1
ATOM 2268 O O . ALA A 1 284 ? 5.489 9.813 -19.251 1.00 90.25 284 ALA A O 1
ATOM 2269 N N . VAL A 1 285 ? 4.224 9.282 -17.475 1.00 88.62 285 VAL A N 1
ATOM 2270 C CA . VAL A 1 285 ? 4.488 10.519 -16.730 1.00 88.62 285 VAL A CA 1
ATOM 2271 C C . VAL A 1 285 ? 5.103 10.155 -15.389 1.00 88.62 285 VAL A C 1
ATOM 2273 O O . VAL A 1 285 ? 4.467 9.472 -14.598 1.00 88.62 285 VAL A O 1
ATOM 2276 N N . ASN A 1 286 ? 6.324 10.612 -15.109 1.00 90.94 286 ASN A N 1
ATOM 2277 C CA . ASN A 1 286 ? 6.967 10.348 -13.819 1.00 90.94 286 ASN A CA 1
ATOM 2278 C C . ASN A 1 286 ? 6.121 10.912 -12.659 1.00 90.94 286 ASN A C 1
ATOM 2280 O O . ASN A 1 286 ? 5.694 12.069 -12.713 1.00 90.94 286 ASN A O 1
ATOM 2284 N N . PHE A 1 287 ? 5.910 10.113 -11.610 1.00 87.31 287 PHE A N 1
ATOM 2285 C CA . PHE A 1 287 ? 5.112 10.467 -10.430 1.00 87.31 287 PHE A CA 1
ATOM 2286 C C . PHE A 1 287 ? 5.571 11.757 -9.745 1.00 87.31 287 PHE A C 1
ATOM 2288 O O . PHE A 1 287 ? 4.743 12.525 -9.257 1.00 87.31 287 PHE A O 1
ATOM 2295 N N . SER A 1 288 ? 6.867 12.063 -9.794 1.00 87.44 288 SER A N 1
ATOM 2296 C CA . SER A 1 288 ? 7.440 13.275 -9.200 1.00 87.44 288 SER A CA 1
ATOM 2297 C C . SER A 1 288 ? 6.851 14.556 -9.801 1.00 87.44 288 SER A C 1
ATOM 2299 O O . SER A 1 288 ? 6.790 15.579 -9.129 1.00 87.44 288 SER A O 1
ATOM 2301 N N . ARG A 1 289 ? 6.340 14.514 -11.043 1.00 83.81 289 ARG A N 1
ATOM 2302 C CA . ARG A 1 289 ? 5.632 15.656 -11.655 1.00 83.81 289 ARG A CA 1
ATOM 2303 C C . ARG A 1 289 ? 4.302 15.980 -10.968 1.00 83.81 289 ARG A C 1
ATOM 2305 O O . ARG A 1 289 ? 3.802 17.088 -11.128 1.00 83.81 289 ARG A O 1
ATOM 2312 N N . PHE A 1 290 ? 3.753 15.037 -10.206 1.00 79.00 290 PHE A N 1
ATOM 2313 C CA . PHE A 1 290 ? 2.556 15.203 -9.381 1.00 79.00 290 PHE A CA 1
ATOM 2314 C C . PHE A 1 290 ? 2.888 15.440 -7.897 1.00 79.00 290 PHE A C 1
ATOM 2316 O O . PHE A 1 290 ? 1.993 15.355 -7.062 1.00 79.00 290 PHE A O 1
ATOM 2323 N N . GLY A 1 291 ? 4.159 15.695 -7.557 1.00 83.31 291 GLY A N 1
ATOM 2324 C CA . GLY A 1 291 ? 4.615 15.823 -6.166 1.00 83.31 291 GLY A CA 1
ATOM 2325 C C . GLY A 1 291 ? 4.718 14.489 -5.418 1.00 83.31 291 GLY A C 1
ATOM 2326 O O . GLY A 1 291 ? 4.938 14.468 -4.216 1.00 83.31 291 GLY A O 1
ATOM 2327 N N . LEU A 1 292 ? 4.571 13.356 -6.112 1.00 86.25 292 LEU A N 1
ATOM 2328 C CA . LEU A 1 292 ? 4.663 12.021 -5.520 1.00 86.25 292 LEU A CA 1
ATOM 2329 C C . LEU A 1 292 ? 6.122 11.544 -5.516 1.00 86.25 292 LEU A C 1
ATOM 2331 O O . LEU A 1 292 ? 6.516 10.683 -6.312 1.00 86.25 292 LEU A O 1
ATOM 2335 N N . LYS A 1 293 ? 6.948 12.142 -4.655 1.00 91.50 293 LYS A N 1
ATOM 2336 C CA . LYS A 1 293 ? 8.338 11.709 -4.466 1.00 91.50 293 LYS A CA 1
ATOM 2337 C C . LYS A 1 293 ? 8.427 10.473 -3.560 1.00 91.50 293 LYS A C 1
ATOM 2339 O O . LYS A 1 293 ? 7.598 10.304 -2.670 1.00 91.50 293 LYS A O 1
ATOM 2344 N N . PRO A 1 294 ? 9.423 9.601 -3.772 1.00 94.12 294 PRO A N 1
ATOM 2345 C CA . PRO A 1 294 ? 9.653 8.451 -2.907 1.00 94.12 294 PRO A CA 1
ATOM 2346 C C . PRO A 1 294 ? 10.152 8.866 -1.501 1.00 94.12 294 PRO A C 1
ATOM 2348 O O . PRO A 1 294 ? 10.885 9.850 -1.367 1.00 94.12 294 PRO A O 1
ATOM 2351 N N . PRO A 1 295 ? 9.818 8.089 -0.454 1.00 95.50 295 PRO A N 1
ATOM 2352 C CA . PRO A 1 295 ? 8.877 6.973 -0.485 1.00 95.50 295 PRO A CA 1
ATOM 2353 C C . PRO A 1 295 ? 7.414 7.442 -0.472 1.00 95.50 295 PRO A C 1
ATOM 2355 O O . PRO A 1 295 ? 7.095 8.526 0.014 1.00 95.50 295 PRO A O 1
ATOM 2358 N N . LEU A 1 296 ? 6.525 6.565 -0.936 1.00 94.12 296 LEU A N 1
ATOM 2359 C CA . LEU A 1 296 ? 5.092 6.652 -0.648 1.00 94.12 296 LEU A CA 1
ATOM 2360 C C . LEU A 1 296 ? 4.792 5.792 0.573 1.00 94.12 296 LEU A C 1
ATOM 2362 O O . LEU A 1 296 ? 5.174 4.620 0.579 1.00 94.12 296 LEU A O 1
ATOM 2366 N N . ASN A 1 297 ? 4.079 6.326 1.560 1.00 96.12 297 ASN A N 1
ATOM 2367 C CA . ASN A 1 297 ? 3.571 5.499 2.645 1.00 96.12 297 ASN A CA 1
ATOM 2368 C C . ASN A 1 297 ? 2.229 4.907 2.223 1.00 96.12 297 ASN A C 1
ATOM 2370 O O . ASN A 1 297 ? 1.336 5.646 1.826 1.00 96.12 297 ASN A O 1
ATOM 2374 N N . ILE A 1 298 ? 2.084 3.588 2.288 1.00 96.38 298 ILE A N 1
ATOM 2375 C CA . ILE A 1 298 ? 0.809 2.891 2.123 1.00 96.38 298 ILE A CA 1
ATOM 2376 C C . ILE A 1 298 ? 0.329 2.516 3.518 1.00 96.38 298 ILE A C 1
ATOM 2378 O O . ILE A 1 298 ? 1.051 1.848 4.263 1.00 96.38 298 ILE A O 1
ATOM 2382 N N . ALA A 1 299 ? -0.882 2.934 3.869 1.00 97.56 299 ALA A N 1
ATOM 2383 C CA . ALA A 1 299 ? -1.374 2.799 5.229 1.00 97.56 299 ALA A CA 1
ATOM 2384 C C . ALA A 1 299 ? -2.799 2.243 5.297 1.00 97.56 299 ALA A C 1
ATOM 2386 O O . ALA A 1 299 ? -3.641 2.531 4.443 1.00 97.56 299 ALA A O 1
ATOM 2387 N N . ILE A 1 300 ? -3.051 1.462 6.351 1.00 98.12 300 ILE A N 1
ATOM 2388 C CA . ILE A 1 300 ? -4.380 1.143 6.873 1.00 98.12 300 ILE A CA 1
ATOM 2389 C C . ILE A 1 300 ? -4.415 1.662 8.306 1.00 98.12 300 ILE A C 1
ATOM 2391 O O . ILE A 1 300 ? -3.650 1.188 9.148 1.00 98.12 300 ILE A O 1
ATOM 2395 N N . TYR A 1 301 ? -5.292 2.616 8.594 1.00 98.00 301 TYR A N 1
ATOM 2396 C CA . TYR A 1 301 ? -5.424 3.192 9.931 1.00 98.00 301 TYR A CA 1
ATOM 2397 C C . TYR A 1 301 ? -6.872 3.506 10.275 1.00 98.00 301 TYR A C 1
ATOM 2399 O O . TYR A 1 301 ? -7.712 3.675 9.394 1.00 98.00 301 TYR A O 1
ATOM 2407 N N . GLU A 1 302 ? -7.154 3.626 11.565 1.00 96.62 302 GLU A N 1
ATOM 2408 C CA . GLU A 1 302 ? -8.370 4.273 12.057 1.00 96.62 302 GLU A CA 1
ATOM 2409 C C . GLU A 1 302 ? -8.043 5.651 12.637 1.00 96.62 302 GLU A C 1
ATOM 2411 O O . GLU A 1 302 ? -6.933 5.900 13.117 1.00 96.62 302 GLU A O 1
ATOM 2416 N N . MET A 1 303 ? -9.035 6.536 12.589 1.00 95.06 303 MET A N 1
ATOM 2417 C CA . MET A 1 303 ? -9.024 7.826 13.280 1.00 95.06 303 MET A CA 1
ATOM 2418 C C . MET A 1 303 ? -9.917 7.729 14.522 1.00 95.06 303 MET A C 1
ATOM 2420 O O . MET A 1 303 ? -10.908 7.001 14.480 1.00 95.06 303 MET A O 1
ATOM 2424 N N . PRO A 1 304 ? -9.660 8.461 15.619 1.00 90.06 304 PRO A N 1
ATOM 2425 C CA . PRO A 1 304 ? -10.677 8.647 16.654 1.00 90.06 304 PRO A CA 1
ATOM 2426 C C . PRO A 1 304 ? -11.962 9.160 15.989 1.00 90.06 304 PRO A C 1
ATOM 2428 O O . PRO A 1 304 ? -11.850 9.902 15.017 1.00 90.06 304 PRO A O 1
ATOM 2431 N N . GLY A 1 305 ? -13.129 8.715 16.473 1.00 84.38 305 GLY A N 1
ATOM 2432 C CA . GLY A 1 305 ? -14.448 8.962 15.871 1.00 84.38 305 GLY A CA 1
ATOM 2433 C C . GLY A 1 305 ? -14.818 10.446 15.748 1.00 84.38 305 GLY A C 1
ATOM 2434 O O . GLY A 1 305 ? -14.143 11.211 15.069 1.00 84.38 305 GLY A O 1
ATOM 2435 N N . ASP A 1 306 ? -15.909 10.879 16.374 1.00 84.06 306 ASP A N 1
ATOM 2436 C CA . ASP A 1 306 ? -16.298 12.289 16.290 1.00 84.06 306 ASP A CA 1
ATOM 2437 C C . ASP A 1 306 ? -15.251 13.172 16.984 1.00 84.06 306 ASP A C 1
ATOM 2439 O O . ASP A 1 306 ? -15.063 13.125 18.200 1.00 84.06 306 ASP A O 1
ATOM 2443 N N . HIS A 1 307 ? -14.546 13.974 16.190 1.00 88.94 307 HIS A N 1
ATOM 2444 C CA . HIS A 1 307 ? -13.560 14.938 16.655 1.00 88.94 307 HIS A CA 1
ATOM 2445 C C . HIS A 1 307 ? -13.752 16.251 15.885 1.00 88.94 307 HIS A C 1
ATOM 2447 O O . HIS A 1 307 ? -13.964 16.207 14.673 1.00 88.94 307 HIS A O 1
ATOM 2453 N N . PRO A 1 308 ? -13.672 17.419 16.551 1.00 91.69 308 PRO A N 1
ATOM 2454 C CA . PRO A 1 308 ? -13.939 18.708 15.909 1.00 91.69 308 PRO A CA 1
ATOM 2455 C C . PRO A 1 308 ? -12.949 19.036 14.784 1.00 91.69 308 PRO A C 1
ATOM 2457 O O . PRO A 1 308 ? -13.322 19.646 13.788 1.00 91.69 308 PRO A O 1
ATOM 2460 N N . ASP A 1 309 ? -11.693 18.617 14.936 1.00 92.69 309 ASP A N 1
ATOM 2461 C CA . ASP A 1 309 ? -10.683 18.718 13.883 1.00 92.69 309 ASP A CA 1
ATOM 2462 C C . ASP A 1 309 ? -10.802 17.535 12.905 1.00 92.69 309 ASP A C 1
ATOM 2464 O O . ASP A 1 309 ? -10.586 16.378 13.291 1.00 92.69 309 ASP A O 1
ATOM 2468 N N . ALA A 1 310 ? -11.128 17.839 11.649 1.00 92.88 310 ALA A N 1
ATOM 2469 C CA . ALA A 1 310 ? -11.269 16.874 10.561 1.00 92.88 310 ALA A CA 1
ATOM 2470 C C . ALA A 1 310 ? -9.927 16.448 9.936 1.00 92.88 310 ALA A C 1
ATOM 2472 O O . ALA A 1 310 ? -9.918 15.564 9.079 1.00 92.88 310 ALA A O 1
ATOM 2473 N N . ARG A 1 311 ? -8.802 17.054 10.341 1.00 94.88 311 ARG A N 1
ATOM 2474 C CA . ARG A 1 311 ? -7.475 16.700 9.834 1.00 94.88 311 ARG A CA 1
ATOM 2475 C C . ARG A 1 311 ? -7.069 15.289 10.238 1.00 94.88 311 ARG A C 1
ATOM 2477 O O . ARG A 1 311 ? -7.247 14.840 11.375 1.00 94.88 311 ARG A O 1
ATOM 2484 N N . HIS A 1 312 ? -6.456 14.602 9.293 1.00 95.75 312 HIS A N 1
ATOM 2485 C CA . HIS A 1 312 ? -5.800 13.321 9.437 1.00 95.75 312 HIS A CA 1
ATOM 2486 C C . HIS A 1 312 ? -4.360 13.545 9.937 1.00 95.75 312 HIS A C 1
ATOM 2488 O O . HIS A 1 312 ? -3.384 13.268 9.238 1.00 95.75 312 HIS A O 1
ATOM 2494 N N . LEU A 1 313 ? -4.222 14.020 11.178 1.00 96.06 313 LEU A N 1
ATOM 2495 C CA . LEU A 1 313 ? -2.929 14.192 11.857 1.00 96.06 313 LEU A CA 1
ATOM 2496 C C . LEU A 1 313 ? -2.300 12.837 12.219 1.00 96.06 313 LEU A C 1
ATOM 2498 O O . LEU A 1 313 ? -3.021 11.881 12.513 1.00 96.06 313 LEU A O 1
ATOM 2502 N N . ARG A 1 314 ? -0.964 12.719 12.217 1.00 95.62 314 ARG A N 1
ATOM 2503 C CA . ARG A 1 314 ? -0.291 11.434 12.491 1.00 95.62 314 ARG A CA 1
ATOM 2504 C C . ARG A 1 314 ? -0.480 10.987 13.931 1.00 95.62 314 ARG A C 1
ATOM 2506 O O . ARG A 1 314 ? -0.725 9.802 14.137 1.00 95.62 314 ARG A O 1
ATOM 2513 N N . SER A 1 315 ? -0.420 11.904 14.898 1.00 96.00 315 SER A N 1
ATOM 2514 C CA . SER A 1 315 ? -0.630 11.598 16.324 1.00 96.00 315 SER A CA 1
ATOM 2515 C C . SER A 1 315 ? -2.006 10.993 16.620 1.00 96.00 315 SER A C 1
ATOM 2517 O O . SER A 1 315 ? -2.189 10.313 17.627 1.00 96.00 315 SER A O 1
ATOM 2519 N N . ARG A 1 316 ? -2.974 11.212 15.724 1.00 95.94 316 ARG A N 1
ATOM 2520 C CA . ARG A 1 316 ? -4.351 10.731 15.848 1.00 95.94 316 ARG A CA 1
ATOM 2521 C C . ARG A 1 316 ? -4.601 9.416 15.117 1.00 95.94 316 ARG A C 1
ATOM 2523 O O . ARG A 1 316 ? -5.674 8.843 15.270 1.00 95.94 316 ARG A O 1
ATOM 2530 N N . LYS A 1 317 ? -3.648 8.921 14.332 1.00 97.38 317 LYS A N 1
ATOM 2531 C CA . LYS A 1 317 ? -3.812 7.689 13.555 1.00 97.38 317 LYS A CA 1
ATOM 2532 C C . LYS A 1 317 ? -3.365 6.483 14.361 1.00 97.38 317 LYS A C 1
ATOM 2534 O O . LYS A 1 317 ? -2.252 6.436 14.879 1.00 97.38 317 LYS A O 1
ATOM 2539 N N . ARG A 1 318 ? -4.212 5.457 14.393 1.00 97.75 318 ARG A N 1
ATOM 2540 C CA . ARG A 1 318 ? -3.844 4.123 14.879 1.00 97.75 318 ARG A CA 1
ATOM 2541 C C . ARG A 1 318 ? -3.613 3.219 13.674 1.00 97.75 318 ARG A C 1
ATOM 2543 O O . ARG A 1 318 ? -4.563 2.826 12.998 1.00 97.75 318 ARG A O 1
ATOM 2550 N N . TYR A 1 319 ? -2.347 2.938 13.378 1.00 98.25 319 TYR A N 1
ATOM 2551 C CA . TYR A 1 319 ? -1.949 2.206 12.176 1.00 98.25 319 TYR A CA 1
ATOM 2552 C C . TYR A 1 319 ? -2.014 0.694 12.380 1.00 98.25 319 TYR A C 1
ATOM 2554 O O . TYR A 1 319 ? -1.268 0.128 13.177 1.00 98.25 319 TYR A O 1
ATOM 2562 N N . TYR A 1 320 ? -2.854 0.034 11.590 1.00 98.44 320 TYR A N 1
ATOM 2563 C CA . TYR A 1 320 ? -2.837 -1.418 11.422 1.00 98.44 320 TYR A CA 1
ATOM 2564 C C . TYR A 1 320 ? -1.719 -1.801 10.453 1.00 98.44 320 TYR A C 1
ATOM 2566 O O . TYR A 1 320 ? -0.912 -2.671 10.752 1.00 98.44 320 TYR A O 1
ATOM 2574 N N . LEU A 1 321 ? -1.611 -1.072 9.339 1.00 98.38 321 LEU A N 1
ATOM 2575 C CA . LEU A 1 321 ? -0.524 -1.170 8.370 1.00 98.38 321 LEU A CA 1
ATOM 2576 C C . LEU A 1 321 ? 0.060 0.222 8.140 1.00 98.38 321 LEU A C 1
ATOM 2578 O O . LEU A 1 321 ? -0.688 1.170 7.914 1.00 98.38 321 LEU A O 1
ATOM 2582 N N . ASN A 1 322 ? 1.383 0.334 8.137 1.00 97.88 322 ASN A N 1
ATOM 2583 C CA . ASN A 1 322 ? 2.083 1.516 7.652 1.00 97.88 322 ASN A CA 1
ATOM 2584 C C . ASN A 1 322 ? 3.393 1.067 7.008 1.00 97.88 322 ASN A C 1
ATOM 2586 O O . ASN A 1 322 ? 4.249 0.505 7.693 1.00 97.88 322 ASN A O 1
ATOM 2590 N N . VAL A 1 323 ? 3.520 1.236 5.692 1.00 97.62 323 VAL A N 1
ATOM 2591 C CA . VAL A 1 323 ? 4.710 0.816 4.944 1.00 97.62 323 VAL A CA 1
ATOM 2592 C C . VAL A 1 323 ? 5.208 1.928 4.037 1.00 97.62 323 VAL A C 1
ATOM 2594 O O . VAL A 1 323 ? 4.445 2.458 3.240 1.00 97.62 323 VAL A O 1
ATOM 2597 N N . ALA A 1 324 ? 6.496 2.246 4.101 1.00 97.56 324 ALA A N 1
ATOM 2598 C CA . ALA A 1 324 ? 7.160 3.098 3.123 1.00 97.56 324 ALA A CA 1
ATOM 2599 C C . ALA A 1 324 ? 7.550 2.258 1.899 1.00 97.56 324 ALA A C 1
ATOM 2601 O O . ALA A 1 324 ? 8.173 1.213 2.057 1.00 97.56 324 ALA A O 1
ATOM 2602 N N . MET A 1 325 ? 7.227 2.706 0.686 1.00 97.25 325 MET A N 1
ATOM 2603 C CA . MET A 1 325 ? 7.529 2.025 -0.580 1.00 97.25 325 MET A CA 1
ATOM 2604 C C . MET A 1 325 ? 8.307 2.943 -1.528 1.00 97.25 325 MET A C 1
ATOM 2606 O O . MET A 1 325 ? 7.970 4.117 -1.683 1.00 97.25 325 MET A O 1
ATOM 2610 N N . TRP A 1 326 ? 9.321 2.400 -2.204 1.00 97.44 326 TRP A N 1
ATOM 2611 C CA . TRP A 1 326 ? 10.112 3.108 -3.215 1.00 97.44 326 TRP A CA 1
ATOM 2612 C C . TRP A 1 326 ? 10.719 2.148 -4.245 1.00 97.44 326 TRP A C 1
ATOM 2614 O O . TRP A 1 326 ? 10.720 0.933 -4.068 1.00 97.44 326 TRP A O 1
ATOM 2624 N N . SER A 1 327 ? 11.273 2.692 -5.326 1.00 97.44 327 SER A N 1
ATOM 2625 C CA . SER A 1 327 ? 12.077 1.934 -6.288 1.00 97.44 327 SER A CA 1
ATOM 2626 C C . SER A 1 327 ? 13.553 2.265 -6.111 1.00 97.44 327 SER A C 1
ATOM 2628 O O . SER A 1 327 ? 13.902 3.423 -5.920 1.00 97.44 327 SER A O 1
ATOM 2630 N N . THR A 1 328 ? 14.458 1.297 -6.239 1.00 97.00 328 THR A N 1
ATOM 2631 C CA . THR A 1 328 ? 15.898 1.598 -6.300 1.00 97.00 328 THR A CA 1
ATOM 2632 C C . THR A 1 328 ? 16.293 2.341 -7.576 1.00 97.00 328 THR A C 1
ATOM 2634 O O . THR A 1 328 ? 17.378 2.910 -7.620 1.00 97.00 328 THR A O 1
ATOM 2637 N N . LEU A 1 329 ? 15.433 2.369 -8.604 1.00 96.38 329 LEU A N 1
ATOM 2638 C CA . LEU A 1 329 ? 15.628 3.210 -9.794 1.00 96.38 329 LEU A CA 1
ATOM 2639 C C . LEU A 1 329 ? 15.322 4.689 -9.514 1.00 96.38 329 LEU A C 1
ATOM 2641 O O . LEU A 1 329 ? 15.820 5.565 -10.214 1.00 96.38 329 LEU A O 1
ATOM 2645 N N . GLN A 1 330 ? 14.510 4.957 -8.492 1.00 95.94 330 GLN A N 1
ATOM 2646 C CA . GLN A 1 330 ? 14.135 6.290 -8.033 1.00 95.94 330 GLN A CA 1
ATOM 2647 C C . GLN A 1 330 ? 14.146 6.278 -6.493 1.00 95.94 330 GLN A C 1
ATOM 2649 O O . GLN A 1 330 ? 13.082 6.195 -5.872 1.00 95.94 330 GLN A O 1
ATOM 2654 N N . PRO A 1 331 ? 15.332 6.256 -5.858 1.00 95.62 331 PRO A N 1
ATOM 2655 C CA . PRO A 1 331 ? 15.424 6.141 -4.409 1.00 95.62 331 PRO A CA 1
ATOM 2656 C C . PRO A 1 331 ? 14.953 7.433 -3.718 1.00 95.62 331 PRO A C 1
ATOM 2658 O O . PRO A 1 331 ? 15.034 8.512 -4.314 1.00 95.62 331 PRO A O 1
ATOM 2661 N N . PRO A 1 332 ? 14.491 7.352 -2.456 1.00 95.06 332 PRO A N 1
ATOM 2662 C CA . PRO A 1 332 ? 14.337 8.521 -1.600 1.00 95.06 332 PRO A CA 1
ATOM 2663 C C . PRO A 1 332 ? 15.656 9.280 -1.441 1.00 95.06 332 PRO A C 1
ATOM 2665 O O . PRO A 1 332 ? 16.741 8.728 -1.641 1.00 95.06 332 PRO A O 1
ATOM 2668 N N . GLU A 1 333 ? 15.569 10.532 -1.001 1.00 94.44 333 GLU A N 1
ATOM 2669 C CA . GLU A 1 333 ? 16.749 11.270 -0.558 1.00 94.44 333 GLU A CA 1
ATOM 2670 C C . GLU A 1 333 ? 17.465 10.514 0.567 1.00 94.44 333 GLU A C 1
ATOM 2672 O O . GLU A 1 333 ? 16.824 9.952 1.456 1.00 94.44 333 GLU A O 1
ATOM 2677 N N . LYS A 1 334 ? 18.803 10.512 0.547 1.00 94.06 334 LYS A N 1
ATOM 2678 C CA . LYS A 1 334 ? 19.621 9.722 1.480 1.00 94.06 334 LYS A CA 1
ATOM 2679 C C . LYS A 1 334 ? 19.257 9.978 2.946 1.00 94.06 334 LYS A C 1
ATOM 2681 O O . LYS A 1 334 ? 19.067 9.023 3.687 1.00 94.06 334 LYS A O 1
ATOM 2686 N N . LYS A 1 335 ? 19.107 11.249 3.334 1.00 94.00 335 LYS A N 1
ATOM 2687 C CA . LYS A 1 335 ? 18.726 11.643 4.699 1.00 94.00 335 LYS A CA 1
ATOM 2688 C C . LYS A 1 335 ? 17.376 11.041 5.100 1.00 94.00 335 LYS A C 1
ATOM 2690 O O . LYS A 1 335 ? 17.256 10.443 6.158 1.00 94.00 335 LYS A O 1
ATOM 2695 N N . LYS A 1 336 ? 16.384 11.138 4.214 1.00 92.62 336 LYS A N 1
ATOM 2696 C CA . LYS A 1 336 ? 15.048 10.578 4.432 1.00 92.62 336 LYS A CA 1
ATOM 2697 C C . LYS A 1 336 ? 15.086 9.057 4.530 1.00 92.62 336 LYS A C 1
ATOM 2699 O O . LYS A 1 336 ? 14.402 8.471 5.357 1.00 92.62 336 LYS A O 1
ATOM 2704 N N . LEU A 1 337 ? 15.909 8.405 3.710 1.00 93.06 337 LEU A N 1
ATOM 2705 C CA . LEU A 1 337 ? 16.123 6.967 3.809 1.00 93.06 337 LEU A CA 1
ATOM 2706 C C . LEU A 1 337 ? 16.744 6.596 5.166 1.00 93.06 337 LEU A C 1
ATOM 2708 O O . LEU A 1 337 ? 16.234 5.705 5.831 1.00 93.06 337 LEU A O 1
ATOM 2712 N N . GLU A 1 338 ? 17.774 7.309 5.622 1.00 93.81 338 GLU A N 1
ATOM 2713 C CA . GLU A 1 338 ? 18.383 7.101 6.945 1.00 93.81 338 GLU A CA 1
ATOM 2714 C C . GLU A 1 338 ? 17.388 7.324 8.097 1.00 93.81 338 GLU A C 1
ATOM 2716 O O . GLU A 1 338 ? 17.384 6.552 9.052 1.00 93.81 338 GLU A O 1
ATOM 2721 N N . GLU A 1 339 ? 16.501 8.317 7.996 1.00 92.31 339 GLU A N 1
ATOM 2722 C CA . GLU A 1 339 ? 15.419 8.546 8.967 1.00 92.31 339 GLU A CA 1
ATOM 2723 C C . GLU A 1 339 ? 14.405 7.390 8.995 1.00 92.31 339 GLU A C 1
ATOM 2725 O O . GLU A 1 339 ? 13.914 7.019 10.060 1.00 92.31 339 GLU A O 1
ATOM 2730 N N . LEU A 1 340 ? 14.099 6.796 7.837 1.00 90.62 340 LEU A N 1
ATOM 2731 C CA . LEU A 1 340 ? 13.110 5.721 7.718 1.00 90.62 340 LEU A CA 1
ATOM 2732 C C . LEU A 1 340 ? 13.630 4.377 8.218 1.00 90.62 340 LEU A C 1
ATOM 2734 O O . LEU A 1 340 ? 12.912 3.665 8.914 1.00 90.62 340 LEU A O 1
ATOM 2738 N N . ILE A 1 341 ? 14.839 3.993 7.805 1.00 92.31 341 ILE A N 1
ATOM 2739 C CA . ILE A 1 341 ? 15.367 2.635 8.007 1.00 92.31 341 ILE A CA 1
ATOM 2740 C C . ILE A 1 341 ? 16.620 2.585 8.886 1.00 92.31 341 ILE A C 1
ATOM 2742 O O . ILE A 1 341 ? 17.179 1.505 9.072 1.00 92.31 341 ILE A O 1
ATOM 2746 N N . GLY A 1 342 ? 17.040 3.720 9.447 1.00 89.12 342 GLY A N 1
ATOM 2747 C CA . GLY A 1 342 ? 18.285 3.857 10.196 1.00 89.12 342 GLY A CA 1
ATOM 2748 C C . GLY A 1 342 ? 19.523 3.940 9.290 1.00 89.12 342 GLY A C 1
ATOM 2749 O O . GLY A 1 342 ? 19.421 3.774 8.066 1.00 89.12 342 GLY A O 1
ATOM 2750 N N . PRO A 1 343 ? 20.715 4.174 9.875 1.00 80.81 343 PRO A N 1
ATOM 2751 C CA . PRO A 1 343 ? 21.972 4.177 9.137 1.00 80.81 343 PRO A CA 1
ATOM 2752 C C . PRO A 1 343 ? 22.153 2.841 8.416 1.00 80.81 343 PRO A C 1
ATOM 2754 O O . PRO A 1 343 ? 22.172 1.782 9.041 1.00 80.81 343 PRO A O 1
ATOM 2757 N N . GLN A 1 344 ? 22.275 2.883 7.093 1.00 74.50 344 GLN A N 1
ATOM 2758 C CA . GLN A 1 344 ? 22.623 1.698 6.321 1.00 74.50 344 GLN A CA 1
ATOM 2759 C C . GLN A 1 344 ? 24.140 1.526 6.358 1.00 74.50 344 GLN A C 1
ATOM 2761 O O . GLN A 1 344 ? 24.873 2.467 6.041 1.00 74.50 344 GLN A O 1
ATOM 2766 N N . GLU A 1 345 ? 24.627 0.330 6.691 1.00 62.53 345 GLU A N 1
ATOM 2767 C CA . GLU A 1 345 ? 26.010 -0.031 6.381 1.00 62.53 345 GLU A CA 1
ATOM 2768 C C . GLU A 1 345 ? 26.149 -0.071 4.858 1.00 62.53 345 GLU A C 1
ATOM 2770 O O . GLU A 1 345 ? 25.772 -1.033 4.187 1.00 62.53 345 GLU A O 1
ATOM 2775 N N . VAL A 1 346 ? 26.638 1.028 4.286 1.00 57.88 346 VAL A N 1
ATOM 2776 C CA . VAL A 1 346 ? 26.944 1.097 2.862 1.00 57.88 346 VAL A CA 1
ATOM 2777 C C . VAL A 1 346 ? 28.157 0.204 2.640 1.00 57.88 346 VAL A C 1
ATOM 2779 O O . VAL A 1 346 ? 29.290 0.613 2.896 1.00 57.88 346 VAL A O 1
ATOM 2782 N N . ALA A 1 347 ? 27.926 -1.025 2.175 1.00 51.81 347 ALA A N 1
ATOM 2783 C CA . ALA A 1 347 ? 29.002 -1.838 1.629 1.00 51.81 347 ALA A CA 1
ATOM 2784 C C . ALA A 1 347 ? 29.735 -0.981 0.579 1.00 51.81 347 ALA A C 1
ATOM 2786 O O . ALA A 1 347 ? 29.060 -0.356 -0.248 1.00 51.81 347 ALA A O 1
ATOM 2787 N N . PRO A 1 348 ? 31.076 -0.876 0.634 1.00 53.78 348 PRO A N 1
ATOM 2788 C CA . PRO A 1 348 ? 31.834 0.038 -0.206 1.00 53.78 348 PRO A CA 1
ATOM 2789 C C . PRO A 1 348 ? 31.442 -0.187 -1.660 1.00 53.78 348 PRO A C 1
ATOM 2791 O O . PRO A 1 348 ? 31.607 -1.280 -2.198 1.00 53.78 348 PRO A O 1
ATOM 2794 N N . GLU A 1 349 ? 30.862 0.850 -2.258 1.00 49.09 349 GLU A N 1
ATOM 2795 C CA . GLU A 1 349 ? 30.336 0.824 -3.610 1.00 49.09 349 GLU A CA 1
ATOM 2796 C C . GLU A 1 349 ? 31.505 0.498 -4.548 1.00 49.09 349 GLU A C 1
ATOM 2798 O O . GLU A 1 349 ? 32.330 1.356 -4.875 1.00 49.09 349 GLU A O 1
ATOM 2803 N N . THR A 1 350 ? 31.635 -0.769 -4.949 1.00 42.56 350 THR A N 1
ATOM 2804 C CA . THR A 1 350 ? 32.568 -1.173 -5.998 1.00 42.56 350 THR A CA 1
ATOM 2805 C C . THR A 1 350 ? 32.030 -0.596 -7.288 1.00 42.56 350 THR A C 1
ATOM 2807 O O . THR A 1 350 ? 31.310 -1.266 -8.026 1.00 42.56 350 THR A O 1
ATOM 2810 N N . ARG A 1 351 ? 32.333 0.682 -7.539 1.00 42.50 351 ARG A N 1
ATOM 2811 C CA . ARG A 1 351 ? 32.052 1.320 -8.818 1.00 42.50 351 ARG A CA 1
ATOM 2812 C C . ARG A 1 351 ? 32.667 0.426 -9.887 1.00 42.50 351 ARG A C 1
ATOM 2814 O O . ARG A 1 351 ? 33.893 0.261 -9.878 1.00 42.50 351 ARG A O 1
ATOM 2821 N N . PRO A 1 352 ? 31.869 -0.176 -10.784 1.00 44.25 352 PRO A N 1
ATOM 2822 C CA . PRO A 1 352 ? 32.443 -0.875 -11.912 1.00 44.25 352 PRO A CA 1
ATOM 2823 C C . PRO A 1 352 ? 33.306 0.149 -12.645 1.00 44.25 352 PRO A C 1
ATOM 2825 O O . PRO A 1 352 ? 32.816 1.194 -13.079 1.00 44.25 352 PRO A O 1
ATOM 2828 N N . ARG A 1 353 ? 34.618 -0.110 -12.723 1.00 42.78 353 ARG A N 1
ATOM 2829 C CA . ARG A 1 353 ? 35.499 0.621 -13.631 1.00 42.78 353 ARG A CA 1
ATOM 2830 C C . ARG A 1 353 ? 34.956 0.354 -15.027 1.00 42.78 353 ARG A C 1
ATOM 2832 O O . ARG A 1 353 ? 35.321 -0.639 -15.653 1.00 42.78 353 ARG A O 1
ATOM 2839 N N . HIS A 1 354 ? 34.086 1.234 -15.510 1.00 42.03 354 HIS A N 1
ATOM 2840 C CA . HIS A 1 354 ? 33.861 1.396 -16.932 1.00 42.03 354 HIS A CA 1
ATOM 2841 C C . HIS A 1 354 ? 35.207 1.823 -17.509 1.00 42.03 354 HIS A C 1
ATOM 2843 O O . HIS A 1 354 ? 35.567 2.997 -17.535 1.00 42.03 354 HIS A O 1
ATOM 2849 N N . THR A 1 355 ? 36.002 0.833 -17.904 1.00 44.97 355 THR A N 1
ATOM 2850 C CA . THR A 1 355 ? 37.068 1.042 -18.863 1.00 44.97 355 THR A CA 1
ATOM 2851 C C . THR A 1 355 ? 36.354 1.477 -20.130 1.00 44.97 355 THR A C 1
ATOM 2853 O O . THR A 1 355 ? 35.762 0.669 -20.841 1.00 44.97 355 THR A O 1
ATOM 2856 N N . LEU A 1 356 ? 36.335 2.789 -20.362 1.00 42.81 356 LEU A N 1
ATOM 2857 C CA . LEU A 1 356 ? 36.118 3.360 -21.680 1.00 42.81 356 LEU A CA 1
ATOM 2858 C C . LEU A 1 356 ? 37.180 2.737 -22.589 1.00 42.81 356 LEU A C 1
ATOM 2860 O O . LEU A 1 356 ? 38.298 3.233 -22.702 1.00 42.81 356 LEU A O 1
ATOM 2864 N N . ARG A 1 357 ? 36.860 1.589 -23.190 1.00 44.03 357 ARG A N 1
ATOM 2865 C CA . ARG A 1 357 ? 37.550 1.127 -24.384 1.00 44.03 357 ARG A CA 1
ATOM 2866 C C . ARG A 1 357 ? 37.188 2.143 -25.455 1.00 44.03 357 ARG A C 1
ATOM 2868 O O . ARG A 1 357 ? 36.112 2.071 -26.040 1.00 44.03 357 ARG A O 1
ATOM 2875 N N . SER A 1 358 ? 38.082 3.112 -25.637 1.00 43.03 358 SER A N 1
ATOM 2876 C CA . SER A 1 358 ? 38.270 3.812 -26.901 1.00 43.03 358 SER A CA 1
ATOM 2877 C C . SER A 1 358 ? 38.166 2.772 -28.015 1.00 43.03 358 SER A C 1
ATOM 2879 O O . SER A 1 358 ? 39.034 1.909 -28.146 1.00 43.03 358 SER A O 1
ATOM 2881 N N . MET A 1 359 ? 37.051 2.767 -28.743 1.00 41.66 359 MET A N 1
ATOM 2882 C CA . MET A 1 359 ? 37.022 2.139 -30.052 1.00 41.66 359 MET A CA 1
ATOM 2883 C C . MET A 1 359 ? 37.682 3.143 -30.987 1.00 41.66 359 MET A C 1
ATOM 2885 O O . MET A 1 359 ? 37.012 4.007 -31.548 1.00 41.66 359 MET A O 1
ATOM 2889 N N . ASP A 1 360 ? 39.002 3.036 -31.117 1.00 42.19 360 ASP A N 1
ATOM 2890 C CA . ASP A 1 360 ? 39.717 3.564 -32.270 1.00 42.19 360 ASP A CA 1
ATOM 2891 C C . ASP A 1 360 ? 39.185 2.829 -33.503 1.00 42.19 360 ASP A C 1
ATOM 2893 O O . ASP A 1 360 ? 39.587 1.710 -33.834 1.00 42.19 360 ASP A O 1
ATOM 2897 N N . VAL A 1 361 ? 38.195 3.439 -34.154 1.00 48.22 361 VAL A N 1
ATOM 2898 C CA . VAL A 1 361 ? 37.750 3.038 -35.483 1.00 48.22 361 VAL A CA 1
ATOM 2899 C C . VAL A 1 361 ? 38.853 3.460 -36.444 1.00 48.22 361 VAL A C 1
ATOM 2901 O O . VAL A 1 361 ? 38.964 4.620 -36.834 1.00 48.22 361 VAL A O 1
ATOM 2904 N N . PHE A 1 362 ? 39.694 2.490 -36.792 1.00 42.50 362 PHE A N 1
ATOM 2905 C CA . PHE A 1 362 ? 40.632 2.570 -37.900 1.00 42.50 362 PHE A CA 1
ATOM 2906 C C . PHE A 1 362 ? 39.912 3.042 -39.170 1.00 42.50 362 PHE A C 1
ATOM 2908 O O . PHE A 1 362 ? 39.091 2.327 -39.744 1.00 42.50 362 PHE A O 1
ATOM 2915 N N . ALA A 1 363 ? 40.268 4.238 -39.636 1.00 47.56 363 ALA A N 1
ATOM 2916 C CA . ALA A 1 363 ? 40.055 4.652 -41.010 1.00 47.56 363 ALA A CA 1
ATOM 2917 C C . ALA A 1 363 ? 41.000 3.840 -41.909 1.00 47.56 363 ALA A C 1
ATOM 2919 O O . ALA A 1 363 ? 42.217 4.026 -41.877 1.00 47.56 363 ALA A O 1
ATOM 2920 N N . CYS A 1 364 ? 40.449 2.926 -42.707 1.00 38.53 364 CYS A N 1
ATOM 2921 C CA . CYS A 1 364 ? 41.188 2.261 -43.772 1.00 38.53 364 CYS A CA 1
ATOM 2922 C C . CYS A 1 364 ? 40.305 2.094 -45.018 1.00 38.53 364 CYS A C 1
ATOM 2924 O O . CYS A 1 364 ? 39.297 1.398 -44.985 1.00 38.53 364 CYS A O 1
ATOM 2926 N N . CYS A 1 365 ? 40.758 2.725 -46.104 1.00 40.09 365 CYS A N 1
ATOM 2927 C CA . CYS A 1 365 ? 40.509 2.424 -47.517 1.00 40.09 365 CYS A CA 1
ATOM 2928 C C . CYS A 1 365 ? 39.080 2.518 -48.090 1.00 40.09 365 CYS A C 1
ATOM 2930 O O . CYS A 1 365 ? 38.263 1.613 -47.968 1.00 40.09 365 CYS A O 1
ATOM 2932 N N . SER A 1 366 ? 38.866 3.528 -48.937 1.00 42.31 366 SER A N 1
ATOM 2933 C CA . SER A 1 366 ? 38.541 3.307 -50.361 1.00 42.31 366 SER A CA 1
ATOM 2934 C C . SER A 1 366 ? 38.645 4.623 -51.137 1.00 42.31 366 SER A C 1
ATOM 2936 O O . SER A 1 366 ? 37.861 5.547 -50.948 1.00 42.31 366 SER A O 1
ATOM 2938 N N . GLY A 1 367 ? 39.644 4.704 -52.015 1.00 40.78 367 GLY A N 1
ATOM 2939 C CA . GLY A 1 367 ? 39.619 5.624 -53.144 1.00 40.78 367 GLY A CA 1
ATOM 2940 C C . GLY A 1 367 ? 38.901 4.959 -54.312 1.00 40.78 367 GLY A C 1
ATOM 2941 O O . GLY A 1 367 ? 39.128 3.780 -54.552 1.00 40.78 367 GLY A O 1
ATOM 2942 N N . LEU A 1 368 ? 38.078 5.706 -55.045 1.00 40.53 368 LEU A N 1
ATOM 2943 C CA . LEU A 1 368 ? 37.737 5.407 -56.436 1.00 40.53 368 LEU A CA 1
ATOM 2944 C C . LEU A 1 368 ? 37.271 6.702 -57.133 1.00 40.53 368 LEU A C 1
ATOM 2946 O O . LEU A 1 368 ? 36.227 7.258 -56.815 1.00 40.53 368 LEU A O 1
ATOM 2950 N N . THR A 1 369 ? 38.132 7.165 -58.044 1.00 41.41 369 THR A N 1
ATOM 2951 C CA . THR A 1 369 ? 37.835 7.718 -59.380 1.00 41.41 369 THR A CA 1
ATOM 2952 C C . THR A 1 369 ? 36.739 8.774 -59.560 1.00 41.41 369 THR A C 1
ATOM 2954 O O . THR A 1 369 ? 35.544 8.500 -59.501 1.00 41.41 369 THR A O 1
ATOM 2957 N N . THR A 1 370 ? 37.146 9.952 -60.040 1.00 41.44 370 THR A N 1
ATOM 2958 C CA . THR A 1 370 ? 36.307 10.759 -60.937 1.00 41.44 370 THR A CA 1
ATOM 2959 C C . THR A 1 370 ? 37.175 11.350 -62.043 1.00 41.44 370 THR A C 1
ATOM 2961 O O . THR A 1 370 ? 38.143 12.058 -61.778 1.00 41.44 370 THR A O 1
ATOM 2964 N N . ALA A 1 371 ? 36.835 11.005 -63.282 1.00 48.28 371 ALA A N 1
ATOM 2965 C CA . ALA A 1 371 ? 37.315 11.619 -64.509 1.00 48.28 371 ALA A CA 1
ATOM 2966 C C . ALA A 1 371 ? 36.104 11.810 -65.436 1.00 48.28 371 ALA A C 1
ATOM 2968 O O . ALA A 1 371 ? 35.264 10.911 -65.495 1.00 48.28 371 ALA A O 1
ATOM 2969 N N . TYR A 1 372 ? 36.100 12.933 -66.170 1.00 44.09 372 TYR A N 1
ATOM 2970 C CA . TYR A 1 372 ? 35.146 13.376 -67.208 1.00 44.09 372 TYR A CA 1
ATOM 2971 C C . TYR A 1 372 ? 33.746 13.761 -66.678 1.00 44.09 372 TYR A C 1
ATOM 2973 O O . TYR A 1 372 ? 33.130 12.995 -65.947 1.00 44.09 372 TYR A O 1
ATOM 2981 N N . LEU A 1 373 ? 33.187 14.948 -66.941 1.00 45.22 373 LEU A N 1
ATOM 2982 C CA . LEU A 1 373 ? 33.245 15.876 -68.085 1.00 45.22 373 LEU A CA 1
ATOM 2983 C C . LEU A 1 373 ? 33.390 17.340 -67.644 1.00 45.22 373 LEU A C 1
ATOM 2985 O O . LEU A 1 373 ? 32.874 17.671 -66.553 1.00 45.22 373 LEU A O 1
#